Protein AF-A0A1F9FX35-F1 (afdb_monomer)

Sequence (210 aa):
MTGPRARAHDDAVPDTAALVAAAASRSATDADLDALAARCESAPAEVAAALAADRDRTSMLVYGRVVLASAAGPRLLGALVETGAGTVLDLLADPNGLGLLITCEAHMPAVGAALERAGRSDVLLPGVAHHARLAFQVMVGVRDRDVGLRGIDAHVAGLAAELRRLPPSLRPRVEQAVREVAGQVAREGRHAADVYDMHDKVLRALSEER

Radius of gyration: 21.77 Å; Cα contacts (8 Å, |Δi|>4): 255; chains: 1; bounding box: 68×36×78 Å

Nearest PDB structures (foldseek):
  8fiq-assembly1_A  TM=2.983E-01  e=8.889E-01  sy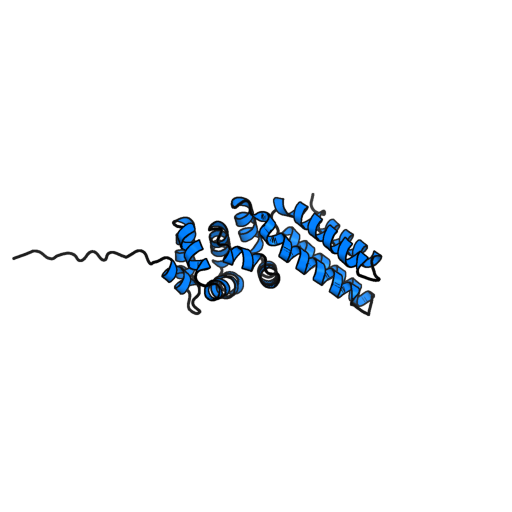nthetic construct
  5hf3-assembly1_A-2  TM=2.512E-01  e=6.196E-01  Homo sapiens
  6f09-assembly3_P  TM=2.281E-01  e=1.527E+00  Homo sapiens
  4ihl-assembly1_B  TM=2.269E-01  e=3.599E+00  Homo sapiens
  7a6r-assembly2_B  TM=2.090E-01  e=5.650E+00  Homo sapiens

Structure (mmCIF, N/CA/C/O backbone):
data_AF-A0A1F9FX35-F1
#
_entry.id   AF-A0A1F9FX35-F1
#
loop_
_atom_site.group_PDB
_atom_site.id
_atom_site.type_symbol
_atom_site.label_atom_id
_atom_site.label_alt_id
_atom_site.label_comp_id
_atom_site.label_asym_id
_atom_site.label_entity_id
_atom_site.label_seq_id
_atom_site.pdbx_PDB_ins_code
_atom_site.Cartn_x
_atom_site.Cartn_y
_atom_site.Cartn_z
_atom_site.occupancy
_atom_site.B_iso_or_equiv
_atom_site.auth_seq_id
_atom_site.auth_comp_id
_atom_site.auth_asym_id
_atom_site.auth_atom_id
_atom_site.pdbx_PDB_model_num
ATOM 1 N N . MET A 1 1 ? 46.004 -4.702 -45.062 1.00 40.31 1 MET A N 1
ATOM 2 C CA . MET A 1 1 ? 46.107 -4.198 -43.677 1.00 40.31 1 MET A CA 1
ATOM 3 C C . MET A 1 1 ? 44.751 -3.644 -43.287 1.00 40.31 1 MET A C 1
ATOM 5 O O . MET A 1 1 ? 44.371 -2.575 -43.737 1.00 40.31 1 MET A O 1
ATOM 9 N N . THR A 1 2 ? 43.967 -4.464 -42.599 1.00 43.62 2 THR A N 1
ATOM 10 C CA . THR A 1 2 ? 42.581 -4.206 -42.192 1.00 43.62 2 THR A CA 1
ATOM 11 C C . THR A 1 2 ? 42.542 -3.262 -40.992 1.00 43.62 2 THR A C 1
ATOM 13 O O . THR A 1 2 ? 43.293 -3.462 -40.041 1.00 43.62 2 THR A O 1
ATOM 16 N N . GLY A 1 3 ? 41.695 -2.232 -41.067 1.00 39.59 3 GLY A N 1
ATOM 17 C CA . GLY A 1 3 ? 41.586 -1.158 -40.077 1.00 39.59 3 GLY A CA 1
ATOM 18 C C . GLY A 1 3 ? 41.134 -1.605 -38.678 1.00 39.59 3 GLY A C 1
ATOM 19 O O . GLY A 1 3 ? 40.655 -2.730 -38.501 1.00 39.59 3 GLY A O 1
ATOM 20 N N . PRO A 1 4 ? 41.278 -0.727 -37.670 1.00 48.62 4 PRO A N 1
ATOM 21 C CA . PRO A 1 4 ? 40.918 -1.041 -36.299 1.00 48.62 4 PRO A CA 1
ATOM 22 C C . PRO A 1 4 ? 39.390 -1.073 -36.172 1.00 48.62 4 PRO A C 1
ATOM 24 O O . PRO A 1 4 ? 38.710 -0.062 -36.334 1.00 48.62 4 PRO A O 1
ATOM 27 N N . ARG A 1 5 ? 38.838 -2.257 -35.883 1.00 44.47 5 ARG A N 1
ATOM 28 C CA . ARG A 1 5 ? 37.452 -2.401 -35.428 1.00 44.47 5 ARG A CA 1
ATOM 29 C C . ARG A 1 5 ? 37.328 -1.715 -34.070 1.00 44.47 5 ARG A C 1
ATOM 31 O O . ARG A 1 5 ? 37.789 -2.255 -33.065 1.00 44.47 5 ARG A O 1
ATOM 38 N N . ALA A 1 6 ? 36.697 -0.546 -34.054 1.00 43.38 6 ALA A N 1
ATOM 39 C CA . ALA A 1 6 ? 36.107 0.010 -32.849 1.00 43.38 6 ALA A CA 1
ATOM 40 C C . ALA A 1 6 ? 35.157 -1.047 -32.265 1.00 43.38 6 ALA A C 1
ATOM 42 O O . ALA A 1 6 ? 34.179 -1.436 -32.904 1.00 43.38 6 ALA A O 1
ATOM 43 N N . ARG A 1 7 ? 35.488 -1.572 -31.083 1.00 41.78 7 ARG A N 1
ATOM 44 C CA . ARG A 1 7 ? 34.534 -2.332 -30.280 1.00 41.78 7 ARG A CA 1
ATOM 45 C C . ARG A 1 7 ? 33.555 -1.307 -29.722 1.00 41.78 7 ARG A C 1
ATOM 47 O O . ARG A 1 7 ? 33.908 -0.572 -28.807 1.00 41.78 7 ARG A O 1
ATOM 54 N N . ALA A 1 8 ? 32.368 -1.227 -30.314 1.00 41.44 8 ALA A N 1
ATOM 55 C CA . ALA A 1 8 ? 31.228 -0.657 -29.624 1.00 41.44 8 ALA A CA 1
ATOM 56 C C . ALA A 1 8 ? 31.013 -1.516 -28.371 1.00 41.44 8 ALA A C 1
ATOM 58 O O . ALA A 1 8 ? 30.787 -2.723 -28.479 1.00 41.44 8 ALA A O 1
ATOM 59 N N . HIS A 1 9 ? 31.196 -0.922 -27.193 1.00 37.69 9 HIS A N 1
ATOM 60 C CA . HIS A 1 9 ? 30.562 -1.435 -25.991 1.00 37.69 9 HIS A CA 1
ATOM 61 C C . HIS A 1 9 ? 29.063 -1.272 -26.244 1.00 37.69 9 HIS A C 1
ATOM 63 O O . HIS A 1 9 ? 28.536 -0.169 -26.142 1.00 37.69 9 HIS A O 1
ATOM 69 N N . ASP A 1 10 ? 28.406 -2.345 -26.685 1.00 39.06 10 ASP A N 1
ATOM 70 C CA . ASP A 1 10 ? 26.972 -2.484 -26.472 1.00 39.06 10 ASP A CA 1
ATOM 71 C C . ASP A 1 10 ? 26.802 -2.509 -24.953 1.00 39.06 10 ASP A C 1
ATOM 73 O O . ASP A 1 10 ? 27.062 -3.527 -24.304 1.00 39.06 10 ASP A O 1
ATOM 77 N N . ASP A 1 11 ? 26.451 -1.362 -24.376 1.00 43.31 11 ASP A N 1
ATOM 78 C CA . ASP A 1 11 ? 25.904 -1.289 -23.029 1.00 43.31 11 ASP A CA 1
ATOM 79 C C . ASP A 1 11 ? 24.570 -2.038 -23.070 1.00 43.31 11 ASP A C 1
ATOM 81 O O . ASP A 1 11 ? 23.511 -1.473 -23.350 1.00 43.31 11 ASP A O 1
ATOM 85 N N . ALA A 1 12 ? 24.639 -3.360 -22.901 1.00 57.75 12 ALA A N 1
ATOM 86 C CA . ALA A 1 12 ? 23.465 -4.207 -22.852 1.00 57.75 12 ALA A CA 1
ATOM 87 C C . ALA A 1 12 ? 22.576 -3.693 -21.720 1.00 57.75 12 ALA A C 1
ATOM 89 O O . ALA A 1 12 ? 22.984 -3.694 -20.556 1.00 57.75 12 ALA A O 1
ATOM 90 N N . VAL A 1 13 ? 21.374 -3.231 -22.075 1.00 59.16 13 VAL A N 1
ATOM 91 C CA . VAL A 1 13 ? 20.369 -2.808 -21.100 1.00 59.16 13 VAL A CA 1
ATOM 92 C C . VAL A 1 13 ? 20.193 -3.961 -20.107 1.00 59.16 13 VAL A C 1
ATOM 94 O O . VAL A 1 13 ? 19.878 -5.075 -20.541 1.00 59.16 13 VAL A O 1
ATOM 97 N N . PRO A 1 14 ? 20.454 -3.746 -18.806 1.00 69.81 14 PRO A N 1
ATOM 98 C CA . PRO A 1 14 ? 20.403 -4.820 -17.829 1.00 69.81 14 PRO A CA 1
ATOM 99 C C . PRO A 1 14 ? 19.007 -5.446 -17.794 1.00 69.81 14 PRO A C 1
ATOM 101 O O . PRO A 1 14 ? 17.992 -4.746 -17.824 1.00 69.81 14 PRO A O 1
ATOM 104 N N . ASP A 1 15 ? 18.971 -6.778 -17.731 1.00 88.69 15 ASP A N 1
ATOM 105 C CA . ASP A 1 15 ? 17.735 -7.552 -17.627 1.00 88.69 15 ASP A CA 1
ATOM 106 C C . ASP A 1 15 ? 16.915 -7.110 -16.401 1.00 88.69 15 ASP A C 1
ATOM 108 O O . ASP A 1 15 ? 17.453 -6.816 -15.329 1.00 88.69 15 ASP A O 1
ATOM 112 N N . THR A 1 16 ? 15.592 -7.088 -16.544 1.00 92.38 16 THR A N 1
ATOM 113 C CA . THR A 1 16 ? 14.645 -6.671 -15.507 1.00 92.38 16 THR A CA 1
ATOM 114 C C . THR A 1 16 ? 14.817 -7.478 -14.222 1.00 92.38 16 THR A C 1
ATOM 116 O O . THR A 1 16 ? 14.795 -6.910 -13.129 1.00 92.38 16 THR A O 1
ATOM 119 N N . ALA A 1 17 ? 15.048 -8.789 -14.329 1.00 91.25 17 ALA A N 1
ATOM 120 C CA . ALA A 1 17 ? 15.285 -9.635 -13.160 1.00 91.25 17 ALA A CA 1
ATOM 121 C C . ALA A 1 17 ? 16.576 -9.250 -12.416 1.00 91.25 17 ALA A C 1
ATOM 123 O O . ALA A 1 17 ? 16.609 -9.265 -11.182 1.00 91.25 17 ALA A O 1
ATOM 124 N N . ALA A 1 18 ? 17.621 -8.857 -13.151 1.00 92.44 18 ALA A N 1
ATOM 125 C CA . ALA A 1 18 ? 18.881 -8.402 -12.575 1.00 92.44 18 ALA A CA 1
ATOM 126 C C . ALA A 1 18 ? 18.723 -7.049 -11.866 1.00 92.44 18 ALA A C 1
ATOM 128 O O . ALA A 1 18 ? 19.247 -6.883 -10.766 1.00 92.44 18 ALA A O 1
ATOM 129 N N . LEU A 1 19 ? 17.942 -6.123 -12.434 1.00 93.50 19 LEU A N 1
ATOM 130 C CA . LEU A 1 19 ? 17.620 -4.842 -11.793 1.00 93.50 19 LEU A CA 1
ATOM 131 C C . LEU A 1 19 ? 16.846 -5.034 -10.483 1.00 93.50 19 LEU A C 1
ATOM 133 O O . LEU A 1 19 ? 17.204 -4.446 -9.465 1.00 93.50 19 LEU A O 1
ATOM 137 N N . VAL A 1 20 ? 15.835 -5.911 -10.474 1.00 93.69 20 VAL A N 1
ATOM 138 C CA . VAL A 1 20 ? 15.095 -6.253 -9.246 1.00 93.69 20 VAL A CA 1
ATOM 139 C C . VAL A 1 20 ? 16.026 -6.878 -8.201 1.00 93.69 20 VAL A C 1
ATOM 141 O O . VAL A 1 20 ? 15.957 -6.528 -7.023 1.00 93.69 20 VAL A O 1
ATOM 144 N N . ALA A 1 21 ? 16.925 -7.780 -8.608 1.00 92.38 21 ALA A N 1
ATOM 145 C CA . ALA A 1 21 ? 17.890 -8.403 -7.703 1.00 92.38 21 ALA A CA 1
ATOM 146 C C . ALA A 1 21 ? 18.906 -7.408 -7.124 1.00 92.38 21 ALA A C 1
ATOM 148 O O . ALA A 1 21 ? 19.187 -7.463 -5.925 1.00 92.38 21 ALA A O 1
ATOM 149 N N . ALA A 1 22 ? 19.418 -6.487 -7.943 1.00 91.94 22 ALA A N 1
ATOM 150 C CA . ALA A 1 22 ? 20.330 -5.436 -7.505 1.00 91.94 22 ALA A CA 1
ATOM 151 C C . ALA A 1 22 ? 19.650 -4.501 -6.495 1.00 91.94 22 ALA A C 1
ATOM 153 O O . ALA A 1 22 ? 20.169 -4.313 -5.396 1.00 91.94 22 ALA A O 1
ATOM 154 N N . ALA A 1 23 ? 18.444 -4.018 -6.808 1.00 90.69 23 ALA A N 1
ATOM 155 C CA . ALA A 1 23 ? 17.668 -3.140 -5.934 1.00 90.69 23 ALA A CA 1
ATOM 156 C C . ALA A 1 23 ? 17.274 -3.805 -4.602 1.00 90.69 23 ALA A C 1
ATOM 158 O O . ALA A 1 23 ? 17.211 -3.146 -3.564 1.00 90.69 23 ALA A O 1
ATOM 159 N N . ALA A 1 24 ? 17.024 -5.118 -4.605 1.00 90.62 24 ALA A N 1
ATOM 160 C CA . ALA A 1 24 ? 16.710 -5.872 -3.394 1.00 90.62 24 ALA A CA 1
ATOM 161 C C . ALA A 1 24 ? 17.955 -6.175 -2.532 1.00 90.62 24 ALA A C 1
ATOM 163 O O . ALA A 1 24 ? 17.825 -6.567 -1.371 1.00 90.62 24 ALA A O 1
ATOM 164 N N . SER A 1 25 ? 19.168 -6.018 -3.074 1.00 89.00 25 SER A N 1
ATOM 165 C CA . SER A 1 25 ? 20.414 -6.358 -2.384 1.00 89.00 25 SER A CA 1
ATOM 166 C C . SER A 1 25 ? 20.623 -5.546 -1.108 1.00 89.00 25 SER A C 1
ATOM 168 O O . SER A 1 25 ? 20.264 -4.371 -1.000 1.00 89.00 25 SER A O 1
ATOM 170 N N . ARG A 1 26 ? 21.335 -6.142 -0.140 1.00 83.19 26 ARG A N 1
ATOM 171 C CA . ARG A 1 26 ? 21.732 -5.417 1.071 1.00 83.19 26 ARG A CA 1
ATOM 172 C C . ARG A 1 26 ? 22.696 -4.254 0.817 1.00 83.19 26 ARG A C 1
ATOM 174 O O . ARG A 1 26 ? 22.796 -3.352 1.648 1.00 83.19 26 ARG A O 1
ATOM 181 N N . SER A 1 27 ? 23.390 -4.297 -0.313 1.00 86.19 27 SER A N 1
ATOM 182 C CA . SER A 1 27 ? 24.339 -3.288 -0.771 1.00 86.19 27 SER A CA 1
ATOM 183 C C . SER A 1 27 ? 23.775 -2.405 -1.887 1.00 86.19 27 SER A C 1
ATOM 185 O O . SER A 1 27 ? 24.563 -1.761 -2.571 1.00 86.19 27 SER A O 1
ATOM 187 N N . ALA A 1 28 ? 22.455 -2.423 -2.113 1.00 86.69 28 ALA A N 1
ATOM 188 C CA . ALA A 1 28 ? 21.827 -1.603 -3.143 1.00 86.69 28 ALA A CA 1
ATOM 189 C C . ALA A 1 28 ? 22.138 -0.120 -2.915 1.00 86.69 28 ALA A C 1
ATOM 191 O O . ALA A 1 28 ? 22.049 0.378 -1.787 1.00 86.69 28 ALA A O 1
ATOM 192 N N . THR A 1 29 ? 22.498 0.558 -3.994 1.00 87.00 29 THR A N 1
ATOM 193 C CA . THR A 1 29 ? 22.753 1.996 -4.046 1.00 87.00 29 THR A CA 1
ATOM 194 C C . THR A 1 29 ? 21.514 2.739 -4.544 1.00 87.00 29 THR A C 1
ATOM 196 O O . THR A 1 29 ? 20.624 2.135 -5.142 1.00 87.00 29 THR A O 1
ATOM 199 N N . ASP A 1 30 ? 21.458 4.061 -4.361 1.00 83.69 30 ASP A N 1
ATOM 200 C CA . ASP A 1 30 ? 20.364 4.865 -4.924 1.00 83.69 30 ASP A CA 1
ATOM 201 C C . ASP A 1 30 ? 20.309 4.765 -6.461 1.00 83.69 30 ASP A C 1
ATOM 203 O O . ASP A 1 30 ? 19.224 4.770 -7.033 1.00 83.69 30 ASP A O 1
ATOM 207 N N . ALA A 1 31 ? 21.449 4.553 -7.132 1.00 87.62 31 ALA A N 1
ATOM 208 C CA . ALA A 1 31 ? 21.489 4.318 -8.576 1.00 87.62 31 ALA A CA 1
ATOM 209 C C . ALA A 1 31 ? 20.785 3.009 -8.982 1.00 87.62 31 ALA A C 1
ATOM 211 O O . ALA A 1 31 ? 20.119 2.973 -10.016 1.00 87.62 31 ALA A O 1
ATOM 212 N N . ASP A 1 32 ? 20.877 1.954 -8.164 1.00 89.56 32 ASP A N 1
ATOM 213 C CA . ASP A 1 32 ? 20.160 0.695 -8.410 1.00 89.56 32 ASP A CA 1
ATOM 214 C C . ASP A 1 32 ? 18.642 0.890 -8.270 1.00 89.56 32 ASP A C 1
ATOM 216 O O . ASP A 1 32 ? 17.859 0.365 -9.065 1.00 89.56 32 ASP A O 1
ATOM 220 N N . LEU A 1 33 ? 18.222 1.684 -7.278 1.00 88.94 33 LEU A N 1
ATOM 221 C CA . LEU A 1 33 ? 16.814 2.025 -7.059 1.00 88.94 33 LEU A CA 1
ATOM 222 C C . LEU A 1 33 ? 16.267 2.907 -8.188 1.00 88.94 33 LEU A C 1
ATOM 224 O O . LEU A 1 33 ? 15.158 2.676 -8.672 1.00 88.94 33 LEU A O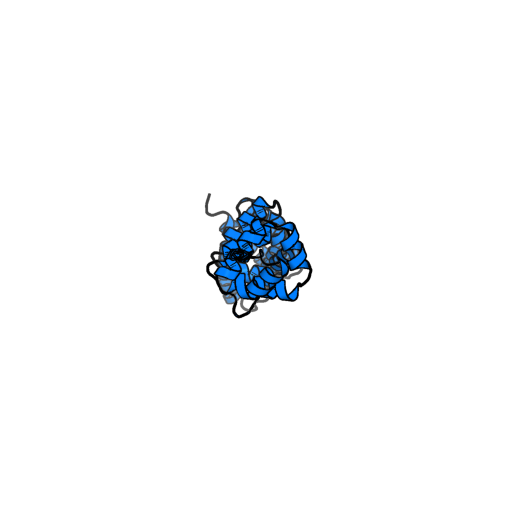 1
ATOM 228 N N . ASP A 1 34 ? 17.056 3.878 -8.644 1.00 88.31 34 ASP A N 1
ATOM 229 C CA . ASP A 1 34 ? 16.694 4.774 -9.738 1.00 88.31 34 ASP A CA 1
ATOM 230 C C . ASP A 1 34 ? 16.603 4.033 -11.077 1.00 88.31 34 ASP A C 1
ATOM 232 O O . ASP A 1 34 ? 15.666 4.271 -11.845 1.00 88.31 34 ASP A O 1
ATOM 236 N N . ALA A 1 35 ? 17.522 3.098 -11.339 1.00 91.12 35 ALA A N 1
ATOM 237 C CA . ALA A 1 35 ? 17.481 2.240 -12.519 1.00 91.12 35 ALA A CA 1
ATOM 238 C C . ALA A 1 35 ? 16.233 1.345 -12.521 1.00 91.12 35 ALA A C 1
ATOM 240 O O . ALA A 1 35 ? 15.564 1.213 -13.550 1.00 91.12 35 ALA A O 1
ATOM 241 N N . LEU A 1 36 ? 15.865 0.778 -11.366 1.00 93.44 36 LEU A N 1
ATOM 242 C CA . LEU A 1 36 ? 14.624 0.017 -11.244 1.00 93.44 36 LEU A CA 1
ATOM 243 C C . LEU A 1 36 ? 13.383 0.907 -11.422 1.00 93.44 36 LEU A C 1
ATOM 245 O O . LEU A 1 36 ? 12.440 0.4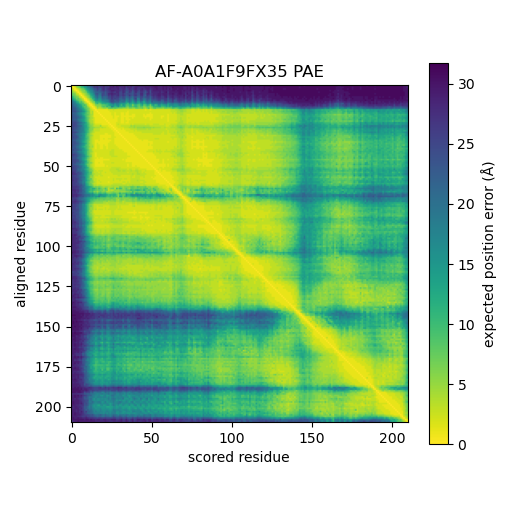89 -12.093 1.00 93.44 36 LEU A O 1
ATOM 249 N N . ALA A 1 37 ? 13.375 2.131 -10.888 1.00 91.44 37 ALA A N 1
ATOM 250 C CA . ALA A 1 37 ? 12.267 3.070 -11.080 1.00 91.44 37 ALA A CA 1
ATOM 251 C C . ALA A 1 37 ? 12.073 3.410 -12.569 1.00 91.44 37 ALA A C 1
ATOM 253 O O . ALA A 1 37 ? 10.964 3.293 -13.089 1.00 91.44 37 ALA A O 1
ATOM 254 N N . ALA A 1 38 ? 13.158 3.714 -13.289 1.00 92.06 38 ALA A N 1
ATOM 255 C CA . ALA A 1 38 ? 13.115 3.931 -14.736 1.00 92.06 38 ALA A CA 1
ATOM 256 C C . ALA A 1 38 ? 12.629 2.683 -15.501 1.00 92.06 38 ALA A C 1
ATOM 258 O O . ALA A 1 38 ? 11.940 2.780 -16.524 1.00 92.06 38 ALA A O 1
ATOM 259 N N . ARG A 1 39 ? 12.947 1.481 -15.001 1.00 94.94 39 ARG A N 1
ATOM 260 C CA . ARG A 1 39 ? 12.446 0.227 -15.574 1.00 94.94 39 ARG A CA 1
ATOM 261 C C . ARG A 1 39 ? 10.952 0.015 -15.330 1.00 94.94 39 ARG A C 1
ATOM 263 O O . ARG A 1 39 ? 10.278 -0.490 -16.224 1.00 94.94 39 ARG A O 1
ATOM 270 N N . CYS A 1 40 ? 10.426 0.435 -14.179 1.00 94.06 40 CYS A N 1
ATOM 271 C CA . CYS A 1 40 ? 8.985 0.412 -13.899 1.00 94.06 40 CYS A CA 1
ATOM 272 C C . CYS A 1 40 ? 8.208 1.267 -14.908 1.00 94.06 40 CYS A C 1
ATOM 274 O O . CYS A 1 40 ? 7.158 0.842 -15.378 1.00 94.06 40 CYS A O 1
ATOM 276 N N . GLU A 1 41 ? 8.746 2.432 -15.277 1.00 91.06 41 GLU A N 1
ATOM 277 C CA . GLU A 1 41 ? 8.127 3.333 -16.257 1.00 91.06 41 GLU A CA 1
ATOM 278 C C . GLU A 1 41 ? 8.210 2.782 -17.689 1.00 91.06 41 GLU A C 1
ATOM 280 O O . GLU A 1 41 ? 7.234 2.817 -18.437 1.00 91.06 41 GLU A O 1
ATOM 285 N N . SER A 1 42 ? 9.373 2.254 -18.081 1.00 94.25 42 SER A N 1
ATOM 286 C CA . SER A 1 42 ? 9.623 1.814 -19.462 1.00 94.25 42 SER A CA 1
ATOM 287 C C . SER A 1 42 ? 9.096 0.413 -19.789 1.00 94.25 42 SER A C 1
ATOM 289 O O . SER A 1 42 ? 8.772 0.147 -20.946 1.00 94.25 42 SER A O 1
ATOM 291 N N . ALA A 1 43 ? 9.012 -0.492 -18.808 1.00 94.00 43 ALA A N 1
ATOM 292 C CA . ALA A 1 43 ? 8.545 -1.868 -18.999 1.00 94.00 43 ALA A CA 1
ATOM 293 C C . ALA A 1 43 ? 7.802 -2.425 -17.765 1.00 94.00 43 ALA A C 1
ATOM 295 O O . ALA A 1 43 ? 8.241 -3.408 -17.155 1.00 94.00 43 ALA A O 1
ATOM 296 N N . PRO A 1 44 ? 6.639 -1.852 -17.406 1.00 94.00 44 PRO A N 1
ATOM 297 C CA . PRO A 1 44 ? 5.906 -2.213 -16.190 1.00 94.00 44 PRO A CA 1
ATOM 298 C C . PRO A 1 44 ? 5.506 -3.694 -16.133 1.00 94.00 44 PRO A C 1
ATOM 300 O O . PRO A 1 44 ? 5.593 -4.313 -15.076 1.00 94.00 44 PRO A O 1
ATOM 303 N N . ALA A 1 45 ? 5.114 -4.291 -17.263 1.00 94.25 45 ALA A N 1
ATOM 304 C CA . ALA A 1 45 ? 4.695 -5.694 -17.316 1.00 94.25 45 ALA A CA 1
ATOM 305 C C . ALA A 1 45 ? 5.849 -6.672 -17.034 1.00 94.25 45 ALA A C 1
ATOM 307 O O . ALA A 1 45 ? 5.656 -7.687 -16.365 1.00 94.25 45 ALA A O 1
ATOM 308 N N . GLU A 1 46 ? 7.057 -6.358 -17.507 1.00 95.00 46 GLU A N 1
ATOM 309 C CA . GLU A 1 46 ? 8.242 -7.178 -17.248 1.00 95.00 46 GLU A CA 1
ATOM 310 C C . GLU A 1 46 ? 8.675 -7.071 -15.788 1.00 95.00 46 GLU A C 1
ATOM 312 O O . GLU A 1 46 ? 9.020 -8.078 -15.170 1.00 95.00 46 GLU A O 1
ATOM 317 N N . VAL A 1 47 ? 8.612 -5.864 -15.216 1.00 95.75 47 VAL A N 1
ATOM 318 C CA . VAL A 1 47 ? 8.885 -5.657 -13.790 1.00 95.75 47 VAL A CA 1
ATOM 319 C C . VAL A 1 47 ? 7.872 -6.425 -12.950 1.00 95.75 47 VAL A C 1
ATOM 321 O O . VAL A 1 47 ? 8.267 -7.160 -12.049 1.00 95.75 47 VAL A O 1
ATOM 324 N N . ALA A 1 48 ? 6.581 -6.341 -13.279 1.00 94.19 48 ALA A N 1
ATOM 325 C CA . ALA A 1 48 ? 5.545 -7.086 -12.575 1.00 94.19 48 ALA A CA 1
ATOM 326 C C . ALA A 1 48 ? 5.781 -8.605 -12.622 1.00 94.19 48 ALA A C 1
ATOM 328 O O . ALA A 1 48 ? 5.643 -9.273 -11.596 1.00 94.19 48 ALA A O 1
ATOM 329 N N . ALA A 1 49 ? 6.194 -9.145 -13.772 1.00 93.69 49 ALA A N 1
ATOM 330 C CA . ALA A 1 49 ? 6.545 -10.558 -13.905 1.00 93.69 49 ALA A CA 1
ATOM 331 C C . ALA A 1 49 ? 7.781 -10.935 -13.068 1.00 93.69 49 ALA A C 1
ATOM 333 O O . ALA A 1 49 ? 7.770 -11.961 -12.387 1.00 93.69 49 ALA A O 1
ATOM 334 N N . ALA A 1 50 ? 8.824 -10.099 -13.070 1.00 94.31 50 ALA A N 1
ATOM 335 C CA . ALA A 1 50 ? 10.040 -10.329 -12.291 1.00 94.31 50 ALA A CA 1
ATOM 336 C C . ALA A 1 50 ? 9.784 -10.294 -10.774 1.00 94.31 50 ALA A C 1
ATOM 338 O O . ALA A 1 50 ? 10.330 -11.117 -10.040 1.00 94.31 50 ALA A O 1
ATOM 339 N N . LEU A 1 51 ? 8.929 -9.381 -10.304 1.00 94.50 51 LEU A N 1
ATOM 340 C CA . LEU A 1 51 ? 8.517 -9.303 -8.898 1.00 94.50 51 LEU A CA 1
ATOM 341 C C . LEU A 1 51 ? 7.667 -10.518 -8.494 1.00 94.50 51 LEU A C 1
ATOM 343 O O . LEU A 1 51 ? 7.872 -11.101 -7.431 1.00 94.50 51 LEU A O 1
ATOM 347 N N . ALA A 1 52 ? 6.747 -10.947 -9.363 1.00 92.56 52 ALA A N 1
ATOM 348 C CA . ALA A 1 52 ? 5.905 -12.116 -9.113 1.00 92.56 52 ALA A CA 1
ATOM 349 C C . ALA A 1 52 ? 6.699 -13.433 -9.063 1.00 92.56 52 ALA A C 1
ATOM 351 O O . ALA A 1 52 ? 6.289 -14.370 -8.378 1.00 92.56 52 ALA A O 1
ATOM 352 N N . ALA A 1 53 ? 7.831 -13.507 -9.768 1.00 92.69 53 ALA A N 1
ATOM 353 C CA . ALA A 1 53 ? 8.677 -14.696 -9.802 1.00 92.69 53 ALA A CA 1
ATOM 354 C C . ALA A 1 53 ? 9.385 -14.985 -8.464 1.00 92.69 53 ALA A C 1
ATOM 356 O O . ALA A 1 53 ? 9.741 -16.134 -8.208 1.00 92.69 53 ALA A O 1
ATOM 357 N N . ASP A 1 54 ? 9.591 -13.972 -7.613 1.00 90.88 54 ASP A N 1
ATOM 358 C CA . ASP A 1 54 ? 10.288 -14.118 -6.332 1.00 90.88 54 ASP A CA 1
ATOM 359 C C . ASP A 1 54 ? 9.677 -13.201 -5.257 1.00 90.88 54 ASP A C 1
ATOM 361 O O . ASP A 1 54 ? 10.014 -12.018 -5.114 1.00 90.88 54 ASP A O 1
ATOM 365 N N . ARG A 1 55 ? 8.745 -13.769 -4.481 1.00 89.44 55 ARG A N 1
ATOM 366 C CA . ARG A 1 55 ? 8.030 -13.053 -3.417 1.00 89.44 55 ARG A CA 1
ATOM 367 C C . ARG A 1 55 ? 8.951 -12.611 -2.284 1.00 89.44 55 ARG A C 1
ATOM 369 O O . ARG A 1 55 ? 8.784 -11.500 -1.780 1.00 89.44 55 ARG A O 1
ATOM 376 N N . ASP A 1 56 ? 9.909 -13.443 -1.892 1.00 88.62 56 ASP A N 1
ATOM 377 C CA . ASP A 1 56 ? 10.809 -13.146 -0.774 1.00 88.62 56 ASP A CA 1
ATOM 378 C C . ASP A 1 56 ? 11.736 -11.983 -1.126 1.00 88.62 56 ASP A C 1
ATOM 380 O O . ASP A 1 56 ? 11.902 -11.043 -0.342 1.00 88.62 56 ASP A O 1
ATOM 384 N N . 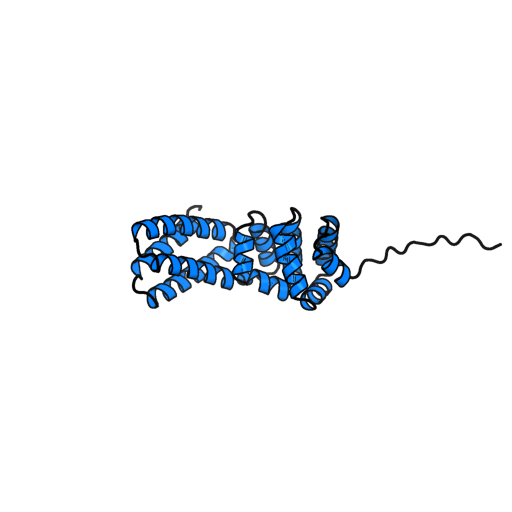ARG A 1 57 ? 12.269 -11.981 -2.352 1.00 91.06 57 ARG A N 1
ATOM 385 C CA . ARG A 1 57 ? 13.050 -10.859 -2.876 1.00 91.06 57 ARG A CA 1
ATOM 386 C C . ARG A 1 57 ? 12.218 -9.585 -2.977 1.00 91.06 57 ARG A C 1
ATOM 388 O O . ARG A 1 57 ? 12.699 -8.523 -2.587 1.00 91.06 57 ARG A O 1
ATOM 395 N N . THR A 1 58 ? 10.978 -9.684 -3.452 1.00 90.81 58 THR A N 1
ATOM 396 C CA . THR A 1 58 ? 10.060 -8.539 -3.529 1.00 90.81 58 THR A CA 1
ATOM 397 C C . THR A 1 58 ? 9.762 -7.961 -2.145 1.00 90.81 58 THR A C 1
ATOM 399 O O . THR A 1 58 ? 9.814 -6.748 -1.964 1.00 90.81 58 THR A O 1
ATOM 402 N N . SER A 1 59 ? 9.535 -8.810 -1.140 1.00 87.12 59 SER A N 1
ATOM 403 C CA . SER A 1 59 ? 9.357 -8.387 0.254 1.00 87.12 59 SER A CA 1
ATOM 404 C C . SER A 1 59 ? 10.597 -7.666 0.800 1.00 87.12 59 SER A C 1
ATOM 406 O O . SER A 1 59 ? 10.489 -6.585 1.383 1.00 87.12 59 SER A O 1
ATOM 408 N N . MET A 1 60 ? 11.795 -8.205 0.544 1.00 86.69 60 MET A N 1
ATOM 409 C CA . MET A 1 60 ? 13.059 -7.578 0.944 1.00 86.69 60 MET A CA 1
ATOM 410 C C . MET A 1 60 ? 13.279 -6.215 0.269 1.00 86.69 60 MET A C 1
ATOM 412 O O . MET A 1 60 ? 13.747 -5.284 0.926 1.00 86.69 60 MET A O 1
ATOM 416 N N . LEU A 1 61 ? 12.919 -6.080 -1.010 1.00 87.38 61 LEU A N 1
ATOM 417 C CA . LEU A 1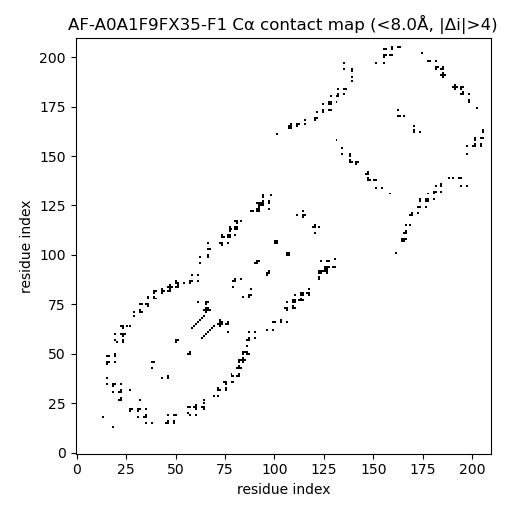 61 ? 12.939 -4.804 -1.723 1.00 87.38 61 LEU A CA 1
ATOM 418 C C . LEU A 1 61 ? 11.967 -3.803 -1.082 1.00 87.38 61 LEU A C 1
ATOM 420 O O . LEU A 1 61 ? 12.383 -2.722 -0.668 1.00 87.38 61 LEU A O 1
ATOM 424 N N . VAL A 1 62 ? 10.686 -4.164 -0.971 1.00 85.31 62 VAL A N 1
ATOM 425 C CA . VAL A 1 62 ? 9.631 -3.250 -0.509 1.00 85.31 62 VAL A CA 1
ATOM 426 C C . VAL A 1 62 ? 9.871 -2.828 0.942 1.00 85.31 62 VAL A C 1
ATOM 428 O O . VAL A 1 62 ? 10.010 -1.638 1.216 1.00 85.31 62 VAL A O 1
ATOM 431 N N . TYR A 1 63 ? 9.997 -3.768 1.878 1.00 79.44 63 TYR A N 1
ATOM 432 C CA . TYR A 1 63 ? 10.161 -3.416 3.292 1.00 79.44 63 TYR A CA 1
ATOM 433 C C . TYR A 1 63 ? 11.591 -3.028 3.642 1.00 79.44 63 TYR A C 1
ATOM 435 O O . TYR A 1 63 ? 11.820 -2.019 4.305 1.00 79.44 63 TYR A O 1
ATOM 443 N N . GLY A 1 64 ? 12.568 -3.816 3.198 1.00 74.62 64 GLY A N 1
ATOM 444 C CA . GLY A 1 64 ? 13.953 -3.659 3.633 1.00 74.62 64 GLY A CA 1
ATOM 445 C C . GLY A 1 64 ? 14.677 -2.472 3.004 1.00 74.62 64 GLY A C 1
ATOM 446 O O . GLY A 1 64 ? 15.595 -1.936 3.622 1.00 74.62 64 GLY A O 1
ATOM 447 N N . ARG A 1 65 ? 14.302 -2.071 1.783 1.00 74.62 65 ARG A N 1
ATOM 448 C CA . ARG A 1 65 ? 15.031 -1.048 1.014 1.00 74.62 65 ARG A CA 1
ATOM 449 C C . ARG A 1 65 ? 14.197 0.196 0.780 1.00 74.62 65 ARG A C 1
ATOM 451 O O . ARG A 1 65 ? 14.625 1.299 1.106 1.00 74.62 65 ARG A O 1
ATOM 458 N N . VAL A 1 66 ? 13.000 0.002 0.245 1.00 73.12 66 VAL A N 1
ATOM 459 C CA . VAL A 1 66 ? 12.138 1.090 -0.207 1.00 73.12 66 VAL A CA 1
ATOM 460 C C . VAL A 1 66 ? 11.485 1.811 0.969 1.00 73.12 66 VAL A C 1
ATOM 462 O O . VAL A 1 66 ? 11.502 3.038 1.005 1.00 73.12 66 VAL A O 1
ATOM 465 N N . VAL A 1 67 ? 10.956 1.085 1.957 1.00 69.88 67 VAL A N 1
ATOM 466 C CA . VAL A 1 67 ? 10.307 1.711 3.121 1.00 69.88 67 VAL A CA 1
ATOM 467 C C . VAL A 1 67 ? 11.320 2.192 4.164 1.00 69.88 67 VAL A C 1
ATOM 469 O O . VAL A 1 67 ? 11.218 3.320 4.635 1.00 69.88 67 VAL A O 1
ATOM 472 N N . LEU A 1 68 ? 12.329 1.382 4.496 1.00 66.19 68 LEU A N 1
ATOM 473 C CA . LEU A 1 68 ? 13.178 1.639 5.667 1.00 66.19 68 LEU A CA 1
ATOM 474 C C . LEU A 1 68 ? 14.491 2.394 5.402 1.00 66.19 68 LEU A C 1
ATOM 476 O O . LEU A 1 68 ? 15.086 2.872 6.366 1.00 66.19 68 LEU A O 1
ATOM 480 N N . ALA A 1 69 ? 14.989 2.471 4.159 1.00 60.16 69 ALA A N 1
ATOM 481 C CA . ALA A 1 69 ? 16.420 2.738 3.950 1.00 60.16 69 ALA A CA 1
ATOM 482 C C . ALA A 1 69 ? 16.805 3.826 2.932 1.00 60.16 69 ALA A C 1
ATOM 484 O O . ALA A 1 69 ? 17.983 4.177 2.898 1.00 60.16 69 ALA A O 1
ATOM 485 N N . SER A 1 70 ? 15.895 4.371 2.115 1.00 65.25 70 SER A N 1
ATOM 486 C CA . SER A 1 70 ? 16.286 5.342 1.074 1.00 65.25 70 SER A CA 1
ATOM 487 C C . SER A 1 70 ? 15.329 6.524 0.936 1.00 65.25 70 SER A C 1
ATOM 489 O O . SER A 1 70 ? 14.107 6.376 0.968 1.00 65.25 70 SER A O 1
ATOM 491 N N . ALA A 1 71 ? 15.907 7.704 0.690 1.00 68.38 71 ALA A N 1
ATOM 492 C CA . ALA A 1 71 ? 15.184 8.911 0.297 1.00 68.38 71 ALA A CA 1
ATOM 493 C C . ALA A 1 71 ? 14.499 8.768 -1.079 1.00 68.38 71 ALA A C 1
ATOM 495 O O . ALA A 1 71 ? 13.486 9.419 -1.326 1.00 68.38 71 ALA A O 1
ATOM 496 N N . ALA A 1 72 ? 14.998 7.882 -1.952 1.00 72.69 72 ALA A N 1
ATOM 497 C CA . ALA A 1 72 ? 14.357 7.525 -3.221 1.00 72.69 72 ALA A CA 1
ATOM 498 C C . ALA A 1 72 ? 13.171 6.553 -3.043 1.00 72.69 72 ALA A C 1
ATOM 500 O O . ALA A 1 72 ? 12.406 6.315 -3.982 1.00 72.69 72 ALA A O 1
ATOM 501 N N . GLY A 1 73 ? 12.989 6.019 -1.830 1.00 78.12 73 GLY A N 1
ATOM 502 C CA . GLY A 1 73 ? 11.970 5.040 -1.465 1.00 78.12 73 GLY A CA 1
ATOM 503 C C . GLY A 1 73 ? 10.545 5.408 -1.893 1.00 78.12 73 GLY A C 1
ATOM 504 O O . GLY A 1 73 ? 9.926 4.627 -2.612 1.00 78.12 73 GLY A O 1
ATOM 505 N N . PRO A 1 74 ? 10.010 6.594 -1.550 1.00 79.44 74 PRO A N 1
ATOM 506 C CA . PRO A 1 74 ? 8.648 6.971 -1.934 1.00 79.44 74 PRO A CA 1
ATOM 507 C C . PRO A 1 74 ? 8.408 6.945 -3.450 1.00 79.44 74 PRO A C 1
ATOM 509 O O . PRO A 1 74 ? 7.371 6.462 -3.907 1.00 79.44 74 PRO A O 1
ATOM 512 N N . ARG A 1 75 ? 9.383 7.418 -4.238 1.00 83.00 75 ARG A N 1
ATOM 513 C CA . ARG A 1 75 ? 9.299 7.453 -5.706 1.00 83.00 75 ARG A CA 1
ATOM 514 C C . ARG A 1 75 ? 9.276 6.045 -6.289 1.00 83.00 75 ARG A C 1
ATOM 516 O O . ARG A 1 75 ? 8.390 5.728 -7.080 1.00 83.00 75 ARG A O 1
ATOM 523 N N . LEU A 1 76 ? 10.221 5.201 -5.874 1.00 88.44 76 LEU A N 1
ATOM 524 C CA . LEU A 1 76 ? 10.287 3.817 -6.336 1.00 88.44 76 LEU A CA 1
ATOM 525 C C . LEU A 1 76 ? 9.046 3.029 -5.901 1.00 88.44 76 LEU A C 1
ATOM 527 O O . LEU A 1 76 ? 8.515 2.254 -6.688 1.00 88.44 76 LEU A O 1
ATOM 531 N N . LEU A 1 77 ? 8.529 3.257 -4.692 1.00 87.12 77 LEU A N 1
ATOM 532 C CA . LEU A 1 77 ? 7.317 2.587 -4.231 1.00 87.12 77 LEU A CA 1
ATOM 533 C C . LEU A 1 77 ? 6.096 2.940 -5.086 1.00 87.12 77 LEU A C 1
ATOM 535 O O . LEU A 1 77 ? 5.335 2.048 -5.454 1.00 87.12 77 LEU A O 1
ATOM 539 N N . GLY A 1 78 ? 5.932 4.219 -5.435 1.00 87.38 78 GLY A N 1
ATOM 540 C CA . GLY A 1 78 ? 4.885 4.655 -6.358 1.00 87.38 78 GLY A CA 1
ATOM 541 C C . GLY A 1 78 ? 5.014 3.985 -7.728 1.00 87.38 78 GLY A C 1
ATOM 542 O O . GLY A 1 78 ? 4.052 3.398 -8.219 1.00 87.38 78 GLY A O 1
ATOM 543 N N . ALA A 1 79 ? 6.225 3.970 -8.291 1.00 90.31 79 ALA A N 1
ATOM 544 C CA . ALA A 1 79 ? 6.492 3.325 -9.574 1.00 90.31 79 ALA A CA 1
ATOM 545 C C . ALA A 1 79 ? 6.202 1.810 -9.540 1.00 90.31 79 ALA A C 1
ATOM 547 O O . ALA A 1 79 ? 5.596 1.273 -10.465 1.00 90.31 79 ALA A O 1
ATOM 548 N N . LEU A 1 80 ? 6.561 1.123 -8.449 1.00 92.19 80 LEU A N 1
ATOM 549 C CA . LEU A 1 80 ? 6.256 -0.296 -8.244 1.00 92.19 80 LEU A CA 1
ATOM 550 C C . LEU A 1 80 ? 4.745 -0.555 -8.175 1.00 92.19 80 LEU A C 1
ATOM 552 O O . LEU A 1 80 ? 4.271 -1.525 -8.764 1.00 92.19 80 LEU A O 1
ATOM 556 N N . VAL A 1 81 ? 3.977 0.309 -7.505 1.00 90.69 81 VAL A N 1
ATOM 557 C CA . VAL A 1 81 ? 2.505 0.222 -7.466 1.00 90.69 81 VAL A CA 1
ATOM 558 C C . VAL A 1 81 ? 1.905 0.337 -8.867 1.00 90.69 81 VAL A C 1
ATOM 560 O O . VAL A 1 81 ? 1.008 -0.430 -9.219 1.00 90.69 81 VAL A O 1
ATOM 563 N N . GLU A 1 82 ? 2.420 1.252 -9.685 1.00 90.69 82 GLU A N 1
ATOM 564 C CA . GLU A 1 82 ? 1.931 1.492 -11.048 1.00 90.69 82 GLU A CA 1
ATOM 565 C C . GLU A 1 82 ? 2.165 0.322 -12.000 1.00 90.69 82 GLU A C 1
ATOM 567 O O . GLU A 1 82 ? 1.393 0.141 -12.940 1.00 90.69 82 GLU A O 1
ATOM 572 N N . THR A 1 83 ? 3.158 -0.532 -11.728 1.00 92.56 83 THR A N 1
ATOM 573 C CA . THR A 1 83 ? 3.324 -1.783 -12.486 1.00 92.56 83 THR A CA 1
ATOM 574 C C . THR A 1 83 ? 2.122 -2.724 -12.340 1.00 92.56 83 THR A C 1
ATOM 576 O O . THR A 1 83 ? 1.931 -3.622 -13.159 1.00 92.56 83 THR A O 1
ATOM 579 N N . GLY A 1 84 ? 1.309 -2.547 -11.291 1.00 88.19 84 GLY A N 1
ATOM 580 C CA . GLY A 1 84 ? 0.173 -3.408 -10.979 1.00 88.19 84 GLY A CA 1
ATOM 581 C C . GLY A 1 84 ? 0.571 -4.794 -10.468 1.00 88.19 84 GLY A C 1
ATOM 582 O O . GLY A 1 84 ? -0.287 -5.680 -10.417 1.00 88.19 84 GLY A O 1
ATOM 583 N N . ALA A 1 85 ? 1.842 -4.990 -10.095 1.00 90.75 85 ALA A N 1
ATOM 584 C CA . ALA A 1 85 ? 2.361 -6.248 -9.577 1.00 90.75 85 ALA A CA 1
ATOM 585 C C . ALA A 1 85 ? 1.580 -6.699 -8.333 1.00 90.75 85 ALA A C 1
ATOM 587 O O . ALA A 1 85 ? 1.647 -6.063 -7.280 1.00 90.75 85 ALA A O 1
ATOM 588 N N . GLY A 1 86 ? 0.872 -7.829 -8.443 1.00 88.44 86 GLY A N 1
ATOM 589 C CA . GLY A 1 86 ? 0.040 -8.364 -7.359 1.00 88.44 86 GLY A CA 1
ATOM 590 C C . GLY A 1 86 ? 0.822 -8.551 -6.060 1.00 88.44 86 GLY A C 1
ATOM 591 O O . GLY A 1 86 ? 0.369 -8.120 -5.012 1.00 88.44 86 GLY A O 1
ATOM 592 N N . THR A 1 87 ? 2.055 -9.055 -6.141 1.00 89.19 87 THR A N 1
ATOM 593 C CA . THR A 1 87 ? 2.929 -9.241 -4.974 1.00 89.19 87 THR A CA 1
ATOM 594 C C . THR A 1 87 ? 3.231 -7.938 -4.234 1.00 89.19 87 THR A C 1
ATOM 596 O O . THR A 1 87 ? 3.297 -7.947 -3.011 1.00 89.19 87 THR A O 1
ATOM 599 N N . VAL A 1 88 ? 3.392 -6.814 -4.941 1.00 89.31 88 VAL A N 1
ATOM 600 C CA . VAL A 1 88 ? 3.595 -5.503 -4.303 1.00 89.31 88 VAL A CA 1
ATOM 601 C C . VAL A 1 88 ? 2.309 -5.061 -3.617 1.00 89.31 88 VAL A C 1
ATOM 603 O O . VAL A 1 88 ? 2.344 -4.673 -2.455 1.00 89.31 88 VAL A O 1
ATOM 606 N N . LEU A 1 89 ? 1.168 -5.167 -4.299 1.00 87.94 89 LEU A N 1
ATOM 607 C CA . LEU A 1 89 ? -0.128 -4.771 -3.742 1.00 87.94 89 LEU A CA 1
ATOM 608 C C . LEU A 1 89 ? -0.518 -5.616 -2.522 1.00 87.94 89 LEU A C 1
ATOM 610 O O . LEU A 1 89 ? -0.990 -5.060 -1.537 1.00 87.94 89 LEU A O 1
ATOM 614 N N . ASP A 1 90 ? -0.249 -6.921 -2.550 1.00 87.56 90 ASP A N 1
ATOM 615 C CA . ASP A 1 90 ? -0.478 -7.833 -1.427 1.00 87.56 90 ASP A CA 1
ATOM 616 C C . ASP A 1 90 ? 0.365 -7.449 -0.205 1.00 87.56 90 ASP A C 1
ATOM 618 O O . ASP A 1 90 ? -0.111 -7.530 0.924 1.00 87.56 90 ASP A O 1
ATOM 622 N N . LEU A 1 91 ? 1.615 -7.018 -0.416 1.00 85.38 91 LEU A N 1
ATOM 623 C CA . LEU A 1 91 ? 2.472 -6.527 0.666 1.00 85.38 91 LEU A CA 1
ATOM 624 C C . LEU A 1 91 ? 1.936 -5.207 1.239 1.00 85.38 91 LEU A C 1
ATOM 626 O O . LEU A 1 91 ? 1.928 -5.026 2.448 1.00 85.38 91 LEU A O 1
ATOM 630 N N . LEU A 1 92 ? 1.428 -4.298 0.406 1.00 80.50 92 LEU A N 1
ATOM 631 C CA . LEU A 1 92 ? 0.823 -3.050 0.896 1.00 80.50 92 LEU A CA 1
ATOM 632 C C . LEU A 1 92 ? -0.507 -3.285 1.629 1.00 80.50 92 LEU A C 1
ATOM 634 O O . LEU A 1 92 ? -0.833 -2.544 2.555 1.00 80.50 92 LEU A O 1
ATOM 638 N N . ALA A 1 93 ? -1.270 -4.299 1.216 1.00 79.19 93 ALA A N 1
ATOM 639 C CA . ALA A 1 93 ? -2.515 -4.704 1.861 1.00 79.19 93 ALA A CA 1
ATOM 640 C C . ALA A 1 93 ? -2.283 -5.487 3.167 1.00 79.19 93 ALA A C 1
ATOM 642 O O . ALA A 1 93 ? -3.188 -5.549 4.006 1.00 79.19 93 ALA A O 1
ATOM 643 N N . ASP A 1 94 ? -1.095 -6.077 3.351 1.00 81.94 94 ASP A N 1
ATOM 644 C CA . ASP A 1 94 ? -0.717 -6.759 4.587 1.00 81.94 94 ASP A CA 1
ATOM 645 C C . ASP A 1 94 ? -0.710 -5.769 5.764 1.00 81.94 94 ASP A C 1
ATOM 647 O O . ASP A 1 94 ? -0.130 -4.684 5.657 1.00 81.94 94 ASP A O 1
ATOM 651 N N . PRO A 1 95 ? -1.299 -6.121 6.920 1.00 69.38 95 PRO A N 1
ATOM 652 C CA . PRO A 1 95 ? -1.334 -5.223 8.066 1.00 69.38 95 PRO A CA 1
ATOM 653 C C . PRO A 1 95 ? 0.044 -4.753 8.544 1.00 69.38 95 PRO A C 1
ATOM 655 O O . PRO A 1 95 ? 0.182 -3.599 8.950 1.00 69.38 95 PRO A O 1
ATOM 658 N N . ASN A 1 96 ? 1.076 -5.599 8.476 1.00 70.75 96 ASN A N 1
ATOM 659 C CA . ASN A 1 96 ? 2.425 -5.188 8.870 1.00 70.75 96 ASN A CA 1
ATOM 660 C C . ASN A 1 96 ? 3.020 -4.236 7.834 1.00 70.75 96 ASN A C 1
ATOM 662 O O . ASN A 1 96 ? 3.675 -3.261 8.199 1.00 70.75 96 ASN A O 1
ATOM 666 N N . GLY A 1 97 ? 2.748 -4.488 6.552 1.00 69.44 97 GLY A N 1
ATOM 667 C CA . GLY A 1 97 ? 3.161 -3.607 5.471 1.00 69.44 97 GLY A CA 1
ATOM 668 C C . GLY A 1 97 ? 2.544 -2.224 5.571 1.00 69.44 97 GLY A C 1
ATOM 669 O O . GLY A 1 97 ? 3.273 -1.233 5.558 1.00 69.44 97 GLY A O 1
ATOM 670 N N . LEU A 1 98 ? 1.229 -2.147 5.778 1.00 70.12 98 LEU A N 1
ATOM 671 C CA . LEU A 1 98 ? 0.551 -0.875 6.001 1.00 70.12 98 LEU A CA 1
ATOM 672 C C . LEU A 1 98 ? 1.081 -0.157 7.250 1.00 70.12 98 LEU A C 1
ATOM 674 O O . LEU A 1 98 ? 1.300 1.051 7.200 1.00 70.12 98 LEU A O 1
ATOM 678 N N . GLY A 1 99 ? 1.341 -0.892 8.337 1.00 65.56 99 GLY A N 1
ATOM 679 C CA . GLY A 1 99 ? 1.922 -0.327 9.558 1.00 65.56 99 GLY A CA 1
ATOM 680 C C . GLY A 1 99 ? 3.278 0.342 9.309 1.00 65.56 99 GLY A C 1
ATOM 681 O O . GLY A 1 99 ? 3.520 1.445 9.791 1.00 65.56 99 GLY A O 1
ATOM 682 N N . LEU A 1 100 ? 4.137 -0.269 8.488 1.00 67.00 100 LEU A N 1
ATOM 683 C CA . LEU A 1 100 ? 5.423 0.321 8.109 1.00 67.00 100 LEU A CA 1
ATOM 684 C C . LEU A 1 100 ? 5.255 1.582 7.244 1.00 67.00 100 LEU A C 1
ATOM 686 O O . LEU A 1 100 ? 5.926 2.583 7.493 1.00 67.00 100 LEU A O 1
ATOM 690 N N . LEU A 1 101 ? 4.334 1.581 6.275 1.00 68.12 101 LEU A N 1
ATOM 691 C CA . LEU A 1 101 ? 4.065 2.760 5.435 1.00 68.12 101 LEU A CA 1
ATOM 692 C C . LEU A 1 101 ? 3.567 3.947 6.256 1.00 68.12 101 LEU A C 1
ATOM 694 O O . LEU A 1 101 ? 3.997 5.077 6.049 1.00 68.12 101 LEU A O 1
ATOM 698 N N . ILE A 1 102 ? 2.682 3.665 7.206 1.00 64.81 102 ILE A N 1
ATOM 699 C CA . ILE A 1 102 ? 2.126 4.621 8.156 1.00 64.81 102 ILE A CA 1
ATOM 700 C C . ILE A 1 102 ? 3.227 5.310 8.974 1.00 64.81 102 ILE A C 1
ATOM 702 O O . ILE A 1 102 ? 3.185 6.529 9.166 1.00 64.81 102 ILE A O 1
ATOM 706 N N . THR A 1 103 ? 4.237 4.552 9.411 1.00 63.22 103 THR A N 1
ATOM 707 C CA . THR A 1 103 ? 5.351 5.097 10.201 1.00 63.22 103 THR A CA 1
ATOM 708 C C . THR A 1 103 ? 6.317 5.966 9.391 1.00 63.22 103 THR A C 1
ATOM 710 O O . THR A 1 103 ? 7.058 6.756 9.978 1.00 63.22 103 THR A O 1
ATOM 713 N N . CYS A 1 104 ? 6.297 5.878 8.058 1.00 63.69 104 CYS A N 1
ATOM 714 C CA . CYS A 1 104 ? 7.200 6.612 7.175 1.00 63.69 104 CYS A CA 1
ATOM 715 C C . CYS A 1 104 ? 6.471 7.768 6.467 1.00 63.69 104 CYS A C 1
ATOM 717 O O . CYS A 1 104 ? 5.780 7.589 5.464 1.00 63.69 104 CYS A O 1
ATOM 719 N N . GLU A 1 105 ? 6.657 8.987 6.983 1.00 63.75 105 GLU A N 1
ATOM 720 C CA . GLU A 1 105 ? 5.869 10.182 6.634 1.00 63.75 105 GLU A CA 1
ATOM 721 C C . GLU A 1 105 ? 5.805 10.517 5.128 1.00 63.75 105 GLU A C 1
ATOM 723 O O . GLU A 1 105 ? 4.783 11.016 4.656 1.00 63.75 105 GLU A O 1
ATOM 728 N N . ALA A 1 106 ? 6.845 10.199 4.351 1.00 67.81 106 ALA A N 1
ATOM 729 C CA . ALA A 1 106 ? 6.906 10.506 2.919 1.00 67.81 106 ALA A CA 1
ATOM 730 C C . ALA A 1 106 ? 6.259 9.442 2.005 1.00 67.81 106 ALA A C 1
ATOM 732 O O . ALA A 1 106 ? 5.975 9.727 0.840 1.00 67.81 106 ALA A O 1
ATOM 733 N N . HIS A 1 107 ? 6.019 8.221 2.494 1.00 75.56 107 HIS A N 1
ATOM 734 C CA . HIS A 1 107 ? 5.614 7.089 1.649 1.00 75.56 107 HIS A CA 1
ATOM 735 C C . HIS A 1 107 ? 4.110 7.056 1.383 1.00 75.56 107 HIS A C 1
ATOM 737 O O . HIS A 1 107 ? 3.698 6.749 0.264 1.00 75.56 107 HIS A O 1
ATOM 743 N N . MET A 1 108 ? 3.288 7.427 2.369 1.00 75.44 108 MET A N 1
ATOM 744 C CA . MET A 1 108 ? 1.825 7.394 2.244 1.00 75.44 108 MET A CA 1
ATOM 745 C C . MET A 1 108 ? 1.271 8.293 1.126 1.00 75.44 108 MET A C 1
ATOM 747 O O . MET A 1 108 ? 0.467 7.795 0.333 1.00 75.44 108 MET A O 1
ATOM 751 N N . PRO A 1 109 ? 1.706 9.561 0.971 1.00 75.62 109 PRO A N 1
ATOM 752 C CA . PRO A 1 109 ? 1.243 10.394 -0.138 1.00 75.62 109 PRO A CA 1
ATOM 753 C C . PRO A 1 109 ? 1.623 9.823 -1.512 1.00 75.62 109 PRO A C 1
ATOM 755 O O . PRO A 1 109 ? 0.806 9.832 -2.432 1.00 75.62 109 PRO A O 1
ATOM 758 N N . ALA A 1 110 ? 2.843 9.288 -1.648 1.00 78.12 110 ALA A N 1
ATOM 759 C CA . ALA A 1 110 ? 3.340 8.734 -2.907 1.00 78.12 110 ALA A CA 1
ATOM 760 C C . ALA A 1 110 ? 2.588 7.455 -3.315 1.00 78.12 110 ALA A C 1
ATOM 762 O O . ALA A 1 110 ? 2.112 7.350 -4.447 1.00 78.12 110 ALA A O 1
ATOM 763 N N . VAL A 1 111 ? 2.419 6.513 -2.378 1.00 79.88 111 VAL A N 1
ATOM 764 C CA . VAL A 1 111 ? 1.627 5.286 -2.577 1.00 79.88 111 VAL A CA 1
ATOM 765 C C . VAL A 1 111 ? 0.182 5.629 -2.886 1.00 79.88 111 VAL A C 1
ATOM 767 O O . VAL A 1 111 ? -0.403 5.086 -3.819 1.00 79.88 111 VAL A O 1
ATOM 770 N N . GLY A 1 112 ? -0.382 6.565 -2.129 1.00 79.50 112 GLY A N 1
ATOM 771 C CA . GLY A 1 112 ? -1.740 7.026 -2.319 1.00 79.50 112 GLY A CA 1
ATOM 772 C C . GLY A 1 112 ? -1.991 7.567 -3.729 1.00 79.50 112 GLY A C 1
ATOM 773 O O . GLY A 1 112 ? -2.908 7.109 -4.408 1.00 79.50 112 GLY A O 1
ATOM 774 N N . ALA A 1 11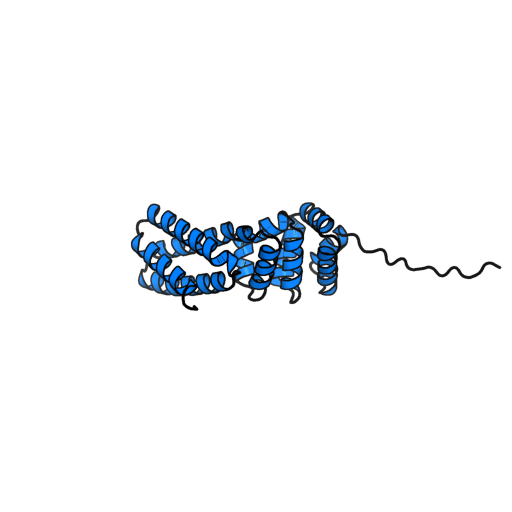3 ? -1.139 8.479 -4.205 1.00 81.56 113 ALA A N 1
ATOM 775 C CA . ALA A 1 113 ? -1.242 9.034 -5.553 1.00 81.56 113 ALA A CA 1
ATOM 776 C C . ALA A 1 113 ? -1.033 7.976 -6.654 1.00 81.56 113 ALA A C 1
ATOM 778 O O . ALA A 1 113 ? -1.651 8.053 -7.717 1.00 81.56 113 ALA A O 1
ATOM 779 N N . ALA A 1 114 ? -0.159 6.991 -6.429 1.00 85.81 114 ALA A N 1
ATOM 780 C CA . ALA A 1 114 ? 0.050 5.885 -7.363 1.00 85.81 114 ALA A CA 1
ATOM 781 C C . ALA A 1 114 ? -1.176 4.962 -7.448 1.00 85.81 114 ALA A C 1
ATOM 783 O O . ALA A 1 114 ? -1.618 4.624 -8.545 1.00 85.81 114 ALA A O 1
ATOM 784 N N . LEU A 1 115 ? -1.782 4.616 -6.308 1.00 85.50 115 LEU A N 1
ATOM 785 C CA . LEU A 1 115 ? -3.002 3.808 -6.263 1.00 85.50 115 LEU A CA 1
ATOM 786 C C . LEU A 1 115 ? -4.192 4.521 -6.911 1.00 85.50 115 LEU A C 1
ATOM 788 O O . LEU A 1 115 ? -4.959 3.877 -7.626 1.00 85.50 115 LEU A O 1
ATOM 792 N N . GLU A 1 116 ? -4.331 5.835 -6.711 1.00 84.25 116 GLU A N 1
ATOM 793 C CA . GLU A 1 116 ? -5.362 6.630 -7.386 1.00 84.25 116 GLU A CA 1
ATOM 794 C C . GLU A 1 116 ? -5.190 6.612 -8.904 1.00 84.25 116 GLU A C 1
ATOM 796 O O . GLU A 1 116 ? -6.145 6.312 -9.622 1.00 84.25 116 GLU A O 1
ATOM 801 N N . ARG A 1 117 ? -3.973 6.865 -9.403 1.00 85.75 117 ARG A N 1
ATOM 802 C CA . ARG A 1 117 ? -3.681 6.814 -10.846 1.00 85.75 117 ARG A CA 1
ATOM 803 C C . ARG A 1 117 ? -3.904 5.424 -11.434 1.00 85.75 117 ARG A C 1
ATOM 805 O O . ARG A 1 117 ? -4.373 5.313 -12.562 1.00 85.75 117 ARG A O 1
ATOM 812 N N . ALA A 1 118 ? -3.622 4.376 -10.663 1.00 83.19 118 ALA A N 1
ATOM 813 C CA . ALA A 1 118 ? -3.875 2.995 -11.055 1.00 83.19 118 ALA A CA 1
ATOM 814 C C . ALA A 1 118 ? -5.355 2.576 -10.933 1.00 83.19 118 ALA A C 1
ATOM 816 O O . ALA A 1 118 ? -5.705 1.477 -11.365 1.00 83.19 118 ALA A O 1
ATOM 817 N N . GLY A 1 119 ? -6.222 3.402 -10.332 1.00 84.56 119 GLY A N 1
ATOM 818 C CA . GLY A 1 119 ? -7.620 3.057 -10.056 1.00 84.56 119 GLY A CA 1
ATOM 819 C C . GLY A 1 119 ? -7.790 1.934 -9.023 1.00 84.56 119 GLY A C 1
ATOM 820 O O . GLY A 1 119 ? -8.785 1.215 -9.067 1.00 84.56 119 GLY A O 1
ATOM 821 N N . ARG A 1 120 ? -6.819 1.759 -8.116 1.00 85.38 120 ARG A N 1
ATOM 822 C CA . ARG A 1 120 ? -6.716 0.647 -7.145 1.00 85.38 120 ARG A CA 1
ATOM 823 C C . ARG A 1 120 ? -6.724 1.119 -5.697 1.00 85.38 120 ARG A C 1
ATOM 825 O O . ARG A 1 120 ? -6.068 0.551 -4.826 1.00 85.38 120 ARG A O 1
ATOM 832 N N . SER A 1 121 ? -7.428 2.208 -5.431 1.00 76.62 121 SER A N 1
ATOM 833 C CA . SER A 1 121 ? -7.406 2.846 -4.120 1.00 76.62 121 SER A CA 1
ATOM 834 C C . SER A 1 121 ? -7.907 1.915 -2.996 1.00 76.62 121 SER A C 1
ATOM 836 O O . SER A 1 121 ? -7.504 2.042 -1.847 1.00 76.62 121 SER A O 1
ATOM 838 N N . ASP A 1 122 ? -8.744 0.930 -3.317 1.00 80.31 122 ASP A N 1
ATOM 839 C CA . ASP A 1 122 ? -9.278 -0.073 -2.391 1.00 80.31 122 ASP A CA 1
ATOM 840 C C . ASP A 1 122 ? -8.245 -1.062 -1.820 1.00 80.31 122 ASP A C 1
ATOM 842 O O . ASP A 1 122 ? -8.524 -1.677 -0.791 1.00 80.31 122 ASP A O 1
ATOM 846 N N . VAL A 1 123 ? -7.044 -1.168 -2.404 1.00 83.31 123 VAL A N 1
ATOM 847 C CA . VAL A 1 123 ? -5.972 -2.084 -1.954 1.00 83.31 123 VAL A CA 1
ATOM 848 C C . VAL A 1 123 ? -5.602 -1.891 -0.479 1.00 83.31 123 VAL A C 1
ATOM 850 O O . VAL A 1 123 ? -5.271 -2.858 0.201 1.00 83.31 123 VAL A O 1
ATOM 853 N N . LEU A 1 124 ? -5.688 -0.665 0.044 1.00 78.25 124 LEU A N 1
ATOM 854 C CA . LEU A 1 124 ? -5.307 -0.371 1.431 1.00 78.25 124 LEU A CA 1
ATOM 855 C C . LEU A 1 124 ? -6.412 -0.683 2.452 1.00 78.25 124 LEU A C 1
ATOM 857 O O . LEU A 1 124 ? -6.135 -0.742 3.651 1.00 78.25 124 LEU A O 1
ATOM 861 N N . LEU A 1 125 ? -7.663 -0.880 2.015 1.00 78.88 125 LEU A N 1
ATOM 862 C CA . LEU A 1 125 ? -8.808 -1.022 2.923 1.00 78.88 125 LEU A CA 1
ATOM 863 C C . LEU A 1 125 ? -8.689 -2.207 3.898 1.00 78.88 125 LEU A C 1
ATOM 865 O O . LEU A 1 125 ? -9.008 -2.009 5.072 1.00 78.88 125 LEU A O 1
ATOM 869 N N . PRO A 1 126 ? -8.213 -3.405 3.496 1.00 80.38 126 PRO A N 1
ATOM 870 C CA . PRO A 1 126 ? -8.055 -4.525 4.424 1.00 80.38 126 PRO A CA 1
ATOM 871 C C . PRO A 1 126 ? -7.075 -4.222 5.564 1.00 80.38 126 PRO A C 1
ATOM 873 O O . PRO A 1 126 ? -7.381 -4.492 6.728 1.00 80.38 126 PRO A O 1
ATOM 876 N N . GLY A 1 127 ? -5.929 -3.610 5.249 1.00 76.56 127 GLY A N 1
ATOM 877 C CA . GLY A 1 127 ? -4.946 -3.201 6.249 1.00 76.56 127 GLY A CA 1
ATOM 878 C C . GLY A 1 127 ? -5.509 -2.138 7.193 1.00 76.56 127 GLY A C 1
ATOM 879 O O . GLY A 1 127 ? -5.360 -2.252 8.410 1.00 76.56 127 GLY A O 1
ATOM 880 N N . VAL A 1 128 ? -6.216 -1.137 6.652 1.00 75.31 128 VAL A N 1
ATOM 881 C CA . VAL A 1 128 ? -6.856 -0.077 7.449 1.00 75.31 128 VAL A CA 1
ATOM 882 C C . VAL A 1 128 ? -7.888 -0.669 8.410 1.00 75.31 128 VAL A C 1
ATOM 884 O O . VAL A 1 128 ? -7.886 -0.344 9.597 1.00 75.31 128 VAL A O 1
ATOM 887 N N . ALA A 1 129 ? -8.740 -1.575 7.927 1.00 75.81 129 ALA A N 1
ATOM 888 C CA . ALA A 1 129 ? -9.738 -2.247 8.752 1.00 75.81 129 ALA A CA 1
ATOM 889 C C . ALA A 1 129 ? -9.089 -3.076 9.873 1.00 75.81 129 ALA A C 1
ATOM 891 O O . ALA A 1 129 ? -9.584 -3.085 11.002 1.00 75.81 129 ALA A O 1
ATOM 892 N N . HIS A 1 130 ? -7.967 -3.744 9.588 1.00 79.06 130 HIS A N 1
ATOM 893 C CA . HIS A 1 130 ? -7.217 -4.500 10.587 1.00 79.06 130 HIS A CA 1
ATOM 894 C C . HIS A 1 130 ? -6.650 -3.599 11.693 1.00 79.06 130 HIS A C 1
ATOM 896 O O . HIS A 1 130 ? -6.879 -3.873 12.872 1.00 79.06 130 HIS A O 1
ATOM 902 N N . HIS A 1 131 ? -5.965 -2.510 11.333 1.00 73.31 131 HIS A N 1
ATOM 903 C CA . HIS A 1 131 ? -5.407 -1.559 12.305 1.00 73.31 131 HIS A CA 1
ATOM 904 C C . HIS A 1 131 ? -6.492 -0.885 13.138 1.00 73.31 131 HIS A C 1
ATOM 906 O O . HIS A 1 131 ? -6.383 -0.834 14.363 1.00 73.31 131 HIS A O 1
ATOM 912 N N . ALA A 1 132 ? -7.590 -0.468 12.502 1.00 73.25 132 ALA A N 1
ATOM 913 C CA . ALA A 1 132 ? -8.751 0.047 13.215 1.00 73.25 132 ALA A CA 1
ATOM 914 C C . ALA A 1 132 ? -9.270 -0.985 14.228 1.00 73.25 132 ALA A C 1
ATOM 916 O O . ALA A 1 132 ? -9.493 -0.653 15.391 1.00 73.25 132 ALA A O 1
ATOM 917 N N . ARG A 1 133 ? -9.406 -2.257 13.827 1.00 75.62 133 ARG A N 1
ATOM 918 C CA . ARG A 1 133 ? -9.891 -3.331 14.707 1.00 75.62 133 ARG A CA 1
ATOM 919 C C . ARG A 1 133 ? -8.976 -3.547 15.904 1.00 75.62 133 ARG A C 1
ATOM 921 O O . ARG A 1 133 ? -9.484 -3.658 17.018 1.00 75.62 133 ARG A O 1
ATOM 928 N N . LEU A 1 134 ? -7.662 -3.596 15.687 1.00 71.69 134 LEU A N 1
ATOM 929 C CA . LEU A 1 134 ? -6.687 -3.711 16.770 1.00 71.69 134 LEU A CA 1
ATOM 930 C C . LEU A 1 134 ? -6.796 -2.531 17.735 1.00 71.69 134 LEU A C 1
ATOM 932 O O . LEU A 1 134 ? -6.842 -2.756 18.942 1.00 71.69 134 LEU A O 1
ATOM 936 N N . ALA A 1 135 ? -6.925 -1.303 17.223 1.00 70.50 135 ALA A N 1
ATOM 937 C CA . ALA A 1 135 ? -7.134 -0.124 18.058 1.00 70.50 135 ALA A CA 1
ATOM 938 C C . ALA A 1 135 ? -8.401 -0.273 18.919 1.00 70.50 135 ALA A C 1
ATOM 940 O O . ALA A 1 135 ? -8.319 -0.188 20.144 1.00 70.50 135 ALA A O 1
ATOM 941 N N . PHE A 1 136 ? -9.548 -0.617 18.317 1.00 70.44 136 PHE A N 1
ATOM 942 C CA . PHE A 1 136 ? -10.786 -0.874 19.064 1.00 70.44 136 PHE A CA 1
ATOM 943 C C . PHE A 1 136 ? -10.609 -1.980 20.124 1.00 70.44 136 PHE A C 1
ATOM 945 O O . PHE A 1 136 ? -11.063 -1.828 21.256 1.00 70.44 136 PHE A O 1
ATOM 952 N N . GLN A 1 137 ? -9.939 -3.088 19.791 1.00 71.38 137 GLN A N 1
ATOM 953 C CA . GLN A 1 137 ? -9.762 -4.235 20.689 1.00 71.38 137 GLN A CA 1
ATOM 954 C C . GLN A 1 137 ? -8.820 -3.956 21.862 1.00 71.38 137 GLN A C 1
ATOM 956 O O . GLN A 1 137 ? -9.157 -4.302 22.995 1.00 71.38 137 GLN A O 1
ATOM 961 N N . VAL A 1 138 ? -7.660 -3.337 21.611 1.00 68.62 138 VAL A N 1
ATOM 962 C CA . VAL A 1 138 ? -6.686 -2.972 22.655 1.00 68.62 138 VAL A CA 1
ATOM 963 C C . VAL A 1 138 ? -7.375 -2.146 23.726 1.00 68.62 138 VAL A C 1
ATOM 965 O O . VAL A 1 138 ? -7.255 -2.443 24.910 1.00 68.62 138 VAL A O 1
ATOM 968 N N . MET A 1 139 ? -8.160 -1.164 23.304 1.00 62.72 139 MET A N 1
ATOM 969 C CA . MET A 1 139 ? -8.829 -0.227 24.191 1.00 62.72 139 MET A CA 1
ATOM 970 C C . MET A 1 139 ? -9.947 -0.860 25.018 1.00 62.72 139 MET A C 1
ATOM 972 O O . MET A 1 139 ? -10.034 -0.605 26.216 1.00 62.72 139 MET A O 1
ATOM 976 N N . VAL A 1 140 ? -10.767 -1.723 24.409 1.00 64.44 140 VAL A N 1
ATOM 977 C CA . VAL A 1 140 ? -11.792 -2.502 25.127 1.00 64.44 140 VAL A CA 1
ATOM 978 C C . VAL A 1 140 ? -11.148 -3.503 26.102 1.00 64.44 140 VAL A C 1
ATOM 980 O O . VAL A 1 140 ? -11.761 -3.899 27.092 1.00 64.44 140 VAL A O 1
ATOM 983 N N . GLY A 1 141 ? -9.901 -3.907 25.842 1.00 62.72 141 GLY A N 1
ATOM 984 C CA . GLY A 1 141 ? -9.107 -4.778 26.705 1.00 62.72 141 GLY A CA 1
ATOM 985 C C . GLY A 1 141 ? -8.382 -4.077 27.863 1.00 62.72 141 GLY A C 1
ATOM 986 O O . GLY A 1 141 ? -7.881 -4.776 28.752 1.00 62.72 141 GLY A O 1
ATOM 987 N N . VAL A 1 142 ? -8.309 -2.737 27.900 1.00 61.66 142 VAL A N 1
ATOM 988 C CA . VAL A 1 142 ? -7.609 -2.022 28.982 1.00 61.66 142 VAL A CA 1
ATOM 989 C C . VAL A 1 142 ? -8.446 -2.064 30.263 1.00 61.66 142 VAL A C 1
ATOM 991 O O . VAL A 1 142 ? -9.544 -1.524 30.335 1.00 61.66 142 VAL A O 1
ATOM 994 N N . ARG A 1 143 ? -7.908 -2.719 31.303 1.00 52.62 143 ARG A N 1
ATOM 995 C CA . ARG A 1 143 ? -8.579 -2.904 32.607 1.00 52.62 143 ARG A CA 1
ATOM 996 C C . ARG A 1 143 ? -8.764 -1.608 33.398 1.00 52.62 143 ARG A C 1
ATOM 998 O O . ARG A 1 143 ? -9.675 -1.528 34.216 1.00 52.62 143 ARG A O 1
ATOM 1005 N N . ASP A 1 144 ? -7.881 -0.638 33.188 1.00 59.75 144 ASP A N 1
ATOM 1006 C CA . ASP A 1 144 ? -7.957 0.688 33.794 1.00 59.75 144 ASP A CA 1
ATOM 1007 C C . ASP A 1 144 ? -8.559 1.658 32.778 1.00 59.75 144 ASP A C 1
ATOM 1009 O O . ASP A 1 144 ? -7.950 1.960 31.750 1.00 59.75 144 ASP A O 1
ATOM 1013 N N . ARG A 1 145 ? -9.774 2.123 33.068 1.00 55.34 145 ARG A N 1
ATOM 1014 C CA . ARG A 1 145 ? -10.558 2.960 32.161 1.00 55.34 145 ARG A CA 1
ATOM 1015 C C . ARG A 1 145 ? -9.850 4.274 31.831 1.00 55.34 145 ARG A C 1
ATOM 1017 O O . ARG A 1 145 ? -9.912 4.698 30.685 1.00 55.34 145 ARG A O 1
ATOM 1024 N N . ASP A 1 146 ? -9.143 4.890 32.775 1.00 55.50 146 ASP A N 1
ATOM 1025 C CA . ASP A 1 146 ? -8.534 6.212 32.571 1.00 55.50 146 ASP A CA 1
ATOM 1026 C C . ASP A 1 146 ? -7.197 6.123 31.823 1.00 55.50 146 ASP A C 1
ATOM 1028 O O . ASP A 1 146 ? -6.858 6.993 31.015 1.00 55.50 146 ASP A O 1
ATOM 1032 N N . VAL A 1 147 ? -6.438 5.045 32.050 1.00 58.47 147 VAL A N 1
ATOM 1033 C CA . VAL A 1 147 ? -5.264 4.704 31.227 1.00 58.47 147 VAL A CA 1
ATOM 1034 C C . VAL A 1 147 ? -5.706 4.298 29.822 1.00 58.47 147 VAL A C 1
ATOM 1036 O O . VAL A 1 147 ? -5.089 4.718 28.843 1.00 58.47 147 VAL A O 1
ATOM 1039 N N . GLY A 1 148 ? -6.812 3.556 29.729 1.00 57.22 148 GLY A N 1
ATOM 1040 C CA . GLY A 1 148 ? -7.489 3.232 28.482 1.00 57.22 148 GLY A CA 1
ATOM 1041 C C . GLY A 1 148 ? -7.849 4.494 27.712 1.00 57.22 148 GLY A C 1
ATOM 1042 O O . GLY A 1 148 ? -7.386 4.646 26.595 1.00 57.22 148 GLY A O 1
ATOM 1043 N N . LEU A 1 149 ? -8.571 5.441 28.317 1.00 56.25 149 LEU A N 1
ATOM 1044 C CA . LEU A 1 149 ? -9.041 6.676 27.669 1.00 56.25 149 LEU A CA 1
ATOM 1045 C C . LEU A 1 149 ? -7.910 7.588 27.170 1.00 56.25 149 LEU A C 1
ATOM 1047 O O . LEU A 1 149 ? -7.993 8.091 26.054 1.00 56.25 149 LEU A O 1
ATOM 1051 N N . ARG A 1 150 ? -6.814 7.755 27.923 1.00 58.12 150 ARG A N 1
ATOM 1052 C CA . ARG A 1 150 ? -5.643 8.508 27.423 1.00 58.12 150 ARG A CA 1
ATOM 1053 C C . ARG A 1 150 ? -4.918 7.780 26.289 1.00 58.12 150 ARG A C 1
ATOM 1055 O O . ARG A 1 150 ? -4.451 8.421 25.350 1.00 58.12 150 ARG A O 1
ATOM 1062 N N . GLY A 1 151 ? -4.837 6.451 26.367 1.00 58.38 151 GLY A N 1
ATOM 1063 C CA . GLY A 1 151 ? -4.338 5.617 25.274 1.00 58.38 151 GLY A CA 1
ATOM 1064 C C . GLY A 1 151 ? -5.231 5.695 24.033 1.00 58.38 151 GLY A C 1
ATOM 1065 O O . GLY A 1 151 ? -4.705 5.789 22.927 1.00 58.38 151 GLY A O 1
ATOM 1066 N N . ILE A 1 152 ? -6.556 5.736 24.229 1.00 57.62 152 ILE A N 1
ATOM 1067 C CA . ILE A 1 152 ? -7.586 5.907 23.198 1.00 57.62 152 ILE A CA 1
ATOM 1068 C C . ILE A 1 152 ? -7.361 7.228 22.472 1.00 57.62 152 ILE A C 1
ATOM 1070 O O . ILE A 1 152 ? -7.201 7.210 21.262 1.00 57.62 152 ILE A O 1
ATOM 1074 N N . ASP A 1 153 ? -7.288 8.360 23.172 1.00 60.84 153 ASP A N 1
ATOM 1075 C CA . ASP A 1 153 ? -7.159 9.665 22.510 1.00 60.84 153 ASP A CA 1
ATOM 1076 C C . ASP A 1 153 ? -5.839 9.784 21.720 1.00 60.84 153 ASP A C 1
ATOM 1078 O O . ASP A 1 153 ? -5.830 10.309 20.606 1.00 60.84 153 ASP A O 1
ATOM 1082 N N . ALA A 1 154 ? -4.736 9.225 22.234 1.00 61.97 154 ALA A N 1
ATOM 1083 C CA . ALA A 1 154 ? -3.461 9.171 21.515 1.00 61.97 154 ALA A CA 1
ATOM 1084 C C . ALA A 1 154 ? -3.508 8.241 20.285 1.00 61.97 154 ALA A C 1
ATOM 1086 O O . ALA A 1 154 ? -2.992 8.600 19.227 1.00 61.97 154 ALA A O 1
ATOM 1087 N N . HIS A 1 155 ? -4.143 7.068 20.394 1.00 62.59 155 HIS A N 1
ATOM 1088 C CA . HIS A 1 155 ? -4.339 6.153 19.262 1.00 62.59 155 HIS A CA 1
ATOM 1089 C C . HIS A 1 155 ? -5.310 6.711 18.222 1.00 62.59 155 HIS A C 1
ATOM 1091 O O . HIS A 1 155 ? -5.065 6.564 17.031 1.00 62.59 155 HIS A O 1
ATOM 1097 N N . VAL A 1 156 ? -6.379 7.389 18.642 1.00 63.97 156 VAL A N 1
ATOM 1098 C CA . VAL A 1 156 ? -7.319 8.085 17.755 1.00 63.97 156 VAL A CA 1
ATOM 1099 C C . VAL A 1 156 ? -6.613 9.204 17.011 1.00 63.97 156 VAL A C 1
ATOM 1101 O O . VAL A 1 156 ? -6.804 9.334 15.808 1.00 63.97 156 VAL A O 1
ATOM 1104 N N . ALA A 1 157 ? -5.786 9.994 17.696 1.00 65.31 157 ALA A N 1
ATOM 1105 C CA . ALA A 1 157 ? -4.999 11.040 17.057 1.00 65.31 157 ALA A CA 1
ATOM 1106 C C . ALA A 1 157 ? -3.992 10.458 16.052 1.00 65.31 157 ALA A C 1
ATOM 1108 O O . ALA A 1 157 ? -3.857 11.004 14.959 1.00 65.31 157 ALA A O 1
ATOM 1109 N N . GLY A 1 158 ? -3.342 9.338 16.394 1.00 66.50 158 GLY A N 1
ATOM 1110 C CA . GLY A 1 158 ? -2.451 8.596 15.498 1.00 66.50 158 GLY A CA 1
ATOM 1111 C C . GLY A 1 158 ? -3.181 8.077 14.261 1.00 66.50 158 GLY A C 1
ATOM 1112 O O . GLY A 1 158 ? -2.860 8.482 13.148 1.00 66.50 158 GLY A O 1
ATOM 1113 N N . LEU A 1 159 ? -4.246 7.296 14.458 1.00 67.50 159 LEU A N 1
ATOM 1114 C CA . LEU A 1 159 ? -5.074 6.765 13.378 1.00 67.50 159 LEU A CA 1
ATOM 1115 C C . LEU A 1 159 ? -5.649 7.896 12.519 1.00 67.50 159 LEU A C 1
ATOM 1117 O O . LEU A 1 159 ? -5.575 7.845 11.301 1.00 67.50 159 LEU A O 1
ATOM 1121 N N . ALA A 1 160 ? -6.173 8.966 13.111 1.00 68.75 160 ALA A N 1
ATOM 1122 C CA . ALA A 1 160 ? -6.674 10.098 12.341 1.00 68.75 160 ALA A CA 1
ATOM 1123 C C . ALA A 1 160 ? -5.564 10.797 11.543 1.00 68.75 160 ALA A C 1
ATOM 1125 O O . ALA A 1 160 ? -5.784 11.142 10.385 1.00 68.75 160 ALA A O 1
ATOM 1126 N N . ALA A 1 161 ? -4.370 10.987 12.111 1.00 68.94 161 ALA A N 1
ATOM 1127 C CA . ALA A 1 161 ? -3.229 11.539 11.382 1.00 68.94 161 ALA A CA 1
ATOM 1128 C C . ALA A 1 161 ? -2.823 10.645 10.196 1.00 68.94 161 ALA A C 1
ATOM 1130 O O . ALA A 1 161 ? -2.546 11.148 9.108 1.00 68.94 161 ALA A O 1
ATOM 1131 N N . GLU A 1 162 ? -2.854 9.328 10.377 1.00 68.50 162 GLU A N 1
ATOM 1132 C CA . GLU A 1 162 ? -2.572 8.335 9.339 1.00 68.50 162 GLU A CA 1
ATOM 1133 C C . GLU A 1 162 ? -3.625 8.345 8.231 1.00 68.50 162 GLU A C 1
ATOM 1135 O O . GLU A 1 162 ? -3.295 8.430 7.048 1.00 68.50 162 GLU A O 1
ATOM 1140 N N . LEU A 1 163 ? -4.906 8.337 8.602 1.00 68.94 163 LEU A N 1
ATOM 1141 C CA . LEU A 1 163 ? -6.013 8.357 7.653 1.00 68.94 163 LEU A CA 1
ATOM 1142 C C . LEU A 1 163 ? -6.120 9.702 6.916 1.00 68.94 163 LEU A C 1
ATOM 1144 O O . LEU A 1 163 ? -6.512 9.731 5.751 1.00 68.94 163 LEU A O 1
ATOM 1148 N N . ARG A 1 164 ? -5.723 10.822 7.534 1.00 70.44 164 ARG A N 1
ATOM 1149 C CA . ARG A 1 164 ? -5.643 12.132 6.857 1.00 70.44 164 ARG A CA 1
ATOM 1150 C C . ARG A 1 164 ? -4.595 12.152 5.746 1.00 70.44 164 ARG A C 1
ATOM 1152 O O . ARG A 1 164 ? -4.798 12.845 4.746 1.00 70.44 164 ARG A O 1
ATOM 1159 N N . ARG A 1 165 ? -3.505 11.392 5.907 1.00 69.25 165 ARG A N 1
ATOM 1160 C CA . ARG A 1 165 ? -2.441 11.232 4.901 1.00 69.25 165 ARG A CA 1
ATOM 1161 C C . ARG A 1 165 ? -2.862 10.338 3.732 1.00 69.25 165 ARG A C 1
ATOM 1163 O O . ARG A 1 165 ? -2.156 10.303 2.726 1.00 69.25 165 ARG A O 1
ATOM 1170 N N . LEU A 1 166 ? -3.997 9.638 3.835 1.00 69.88 166 LEU A N 1
ATOM 1171 C CA . LEU A 1 166 ? -4.566 8.922 2.700 1.00 69.88 166 LEU A CA 1
ATOM 1172 C C . LEU A 1 166 ? -5.100 9.903 1.650 1.00 69.88 166 LEU A C 1
ATOM 1174 O O . LEU A 1 166 ? -5.580 10.993 1.994 1.00 69.88 166 LEU A O 1
ATOM 1178 N N . PRO A 1 167 ? -5.079 9.501 0.370 1.00 68.06 167 PRO A N 1
ATOM 1179 C CA . PRO A 1 167 ? -5.658 10.298 -0.694 1.00 68.06 167 PRO A CA 1
ATOM 1180 C C . PRO A 1 167 ? -7.114 10.686 -0.416 1.00 68.06 167 PRO A C 1
ATOM 1182 O O . PRO A 1 167 ? -7.873 9.869 0.119 1.00 68.06 167 PRO A O 1
ATOM 1185 N N . PRO A 1 168 ? -7.554 11.898 -0.802 1.00 73.56 168 PRO A N 1
ATOM 1186 C CA . PRO A 1 168 ? -8.917 12.356 -0.547 1.00 73.56 168 PRO A CA 1
ATOM 1187 C C . PRO A 1 168 ? -9.996 11.405 -1.076 1.00 73.56 168 PRO A C 1
ATOM 1189 O O . PRO A 1 168 ? -11.020 11.233 -0.417 1.00 73.56 168 PRO A O 1
ATOM 1192 N N . SER A 1 169 ? -9.758 10.739 -2.215 1.00 72.19 169 SER A N 1
ATOM 1193 C CA . SER A 1 169 ? -10.710 9.775 -2.786 1.00 72.19 169 SER A CA 1
ATOM 1194 C C . SER A 1 169 ? -10.932 8.540 -1.904 1.00 72.19 169 SER A C 1
ATOM 1196 O O . SER A 1 169 ? -11.967 7.879 -2.016 1.00 72.19 169 SER A O 1
ATOM 1198 N N . LEU A 1 170 ? -9.987 8.237 -1.006 1.00 71.50 170 LEU A N 1
ATOM 1199 C CA . LEU A 1 170 ? -10.047 7.082 -0.118 1.00 71.50 170 LEU A CA 1
ATOM 1200 C C . LEU A 1 170 ? -10.744 7.341 1.202 1.00 71.50 170 LEU A C 1
ATOM 1202 O O . LEU A 1 170 ? -11.282 6.399 1.787 1.00 71.50 170 LEU A O 1
ATOM 1206 N N . ARG A 1 171 ? -10.776 8.596 1.652 1.00 77.00 171 ARG A N 1
ATOM 1207 C CA . ARG A 1 171 ? -11.329 8.966 2.958 1.00 77.00 171 ARG A CA 1
ATOM 1208 C C . ARG A 1 171 ? -12.758 8.444 3.168 1.00 77.00 171 ARG A C 1
ATOM 1210 O O . ARG A 1 171 ? -12.968 7.786 4.181 1.00 77.00 171 ARG A O 1
ATOM 1217 N N . PRO A 1 172 ? -13.706 8.562 2.213 1.00 78.50 172 PRO A N 1
ATOM 1218 C CA . PRO A 1 172 ? -15.060 8.041 2.419 1.00 78.50 172 PRO A CA 1
ATOM 1219 C C . PRO A 1 172 ? -15.111 6.516 2.596 1.00 78.50 172 PRO A C 1
ATOM 1221 O O . PRO A 1 172 ? -15.875 6.004 3.411 1.00 78.50 172 PRO A O 1
ATOM 1224 N N . ARG A 1 173 ? -14.283 5.773 1.847 1.00 79.00 173 ARG A N 1
ATOM 1225 C CA . ARG A 1 173 ? -14.229 4.300 1.919 1.00 79.00 173 ARG A CA 1
ATOM 1226 C C . ARG A 1 173 ? -13.586 3.826 3.219 1.00 79.00 173 ARG A C 1
ATOM 1228 O O . ARG A 1 173 ? -14.022 2.851 3.817 1.00 79.00 173 ARG A O 1
ATOM 1235 N N . VAL A 1 174 ? -12.567 4.547 3.664 1.00 76.25 174 VAL A N 1
ATOM 1236 C CA . VAL A 1 174 ? -11.891 4.348 4.945 1.00 76.25 174 VAL A CA 1
ATOM 1237 C C . VAL A 1 174 ? -12.833 4.630 6.111 1.00 76.25 174 VAL A C 1
ATOM 1239 O O . VAL A 1 174 ? -12.945 3.807 7.013 1.00 76.25 174 VAL A O 1
ATOM 1242 N N . GLU A 1 175 ? -13.554 5.753 6.083 1.00 79.00 175 GLU A N 1
ATOM 1243 C CA . GLU A 1 175 ? -14.570 6.084 7.087 1.00 79.00 175 GLU A CA 1
ATOM 1244 C C . GLU A 1 175 ? -15.639 4.993 7.175 1.00 79.00 175 GLU A C 1
ATOM 1246 O O . GLU A 1 175 ? -16.048 4.610 8.272 1.00 79.00 175 GLU A O 1
ATOM 1251 N N . GLN A 1 176 ? -16.072 4.459 6.029 1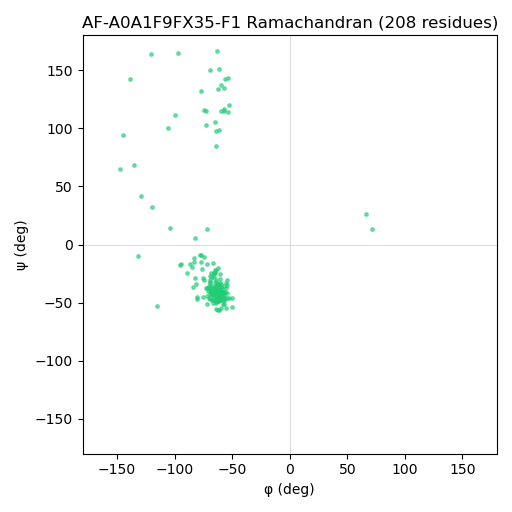.00 82.50 176 GLN A N 1
ATOM 1252 C CA . GLN A 1 176 ? -16.992 3.329 5.982 1.00 82.50 176 GLN A CA 1
ATOM 1253 C C . GLN A 1 176 ? -16.383 2.063 6.604 1.00 82.50 176 GLN A C 1
ATOM 1255 O O . GLN A 1 176 ? -17.030 1.435 7.440 1.00 82.50 176 GLN A O 1
ATOM 1260 N N . ALA A 1 177 ? -15.142 1.709 6.268 1.00 79.75 177 ALA A N 1
ATOM 1261 C CA . ALA A 1 177 ? -14.471 0.549 6.855 1.00 79.75 177 ALA A CA 1
ATOM 1262 C C . ALA A 1 177 ? -14.331 0.684 8.384 1.00 79.75 177 ALA A C 1
ATOM 1264 O O . ALA A 1 177 ? -14.595 -0.263 9.124 1.00 79.75 177 ALA A O 1
ATOM 1265 N N . VAL A 1 178 ? -13.993 1.878 8.881 1.00 78.19 178 VAL A N 1
ATOM 1266 C CA . VAL A 1 178 ? -13.926 2.169 10.322 1.00 78.19 178 VAL A CA 1
ATOM 1267 C C . VAL A 1 178 ? -15.305 2.036 10.981 1.00 78.19 178 VAL A C 1
ATOM 1269 O O . VAL A 1 178 ? -15.402 1.424 12.046 1.00 78.19 178 VAL A O 1
ATOM 1272 N N . ARG A 1 179 ? -16.379 2.536 10.347 1.00 80.69 179 ARG A N 1
ATOM 1273 C CA . ARG A 1 179 ? -17.775 2.352 10.807 1.00 80.69 179 ARG A CA 1
ATOM 1274 C C . ARG A 1 179 ? -18.136 0.874 10.937 1.00 80.69 179 ARG A C 1
ATOM 1276 O O . ARG A 1 179 ? -18.694 0.455 11.952 1.00 80.69 179 ARG A O 1
ATOM 1283 N N . GLU A 1 180 ? -17.817 0.082 9.918 1.00 83.00 180 GLU A N 1
ATOM 1284 C CA . GLU A 1 180 ? -18.117 -1.352 9.873 1.00 83.00 180 GLU A CA 1
ATOM 1285 C C . GLU A 1 180 ? -17.363 -2.122 10.963 1.00 83.00 180 GLU A C 1
ATOM 1287 O O . GLU A 1 180 ? -17.965 -2.925 11.683 1.00 83.00 180 GLU A O 1
ATOM 1292 N N . VAL A 1 181 ? -16.074 -1.822 11.149 1.00 80.38 181 VAL A N 1
ATOM 1293 C CA . VAL A 1 181 ? -15.244 -2.416 12.204 1.00 80.38 181 VAL A CA 1
ATOM 1294 C C . VAL A 1 181 ? -15.761 -2.038 13.591 1.00 80.38 181 VAL A C 1
ATOM 1296 O O . VAL A 1 181 ? -15.919 -2.925 14.430 1.00 80.38 181 VAL A O 1
ATOM 1299 N N . ALA A 1 182 ? -16.088 -0.766 13.832 1.00 76.38 182 ALA A N 1
ATOM 1300 C CA . ALA A 1 182 ? -16.672 -0.322 15.097 1.00 76.38 182 ALA A CA 1
ATOM 1301 C C . ALA A 1 182 ? -17.973 -1.083 15.398 1.00 76.38 182 ALA A C 1
ATOM 1303 O O . ALA A 1 182 ? -18.139 -1.652 16.476 1.00 76.38 182 ALA A O 1
ATOM 1304 N N . GLY A 1 183 ? -18.871 -1.185 14.412 1.00 79.38 183 GLY A N 1
ATOM 1305 C CA . GLY A 1 183 ? -20.114 -1.941 14.542 1.00 79.38 183 GLY A CA 1
ATOM 1306 C C . GLY A 1 183 ? -19.900 -3.443 14.753 1.00 79.38 183 GLY A C 1
ATOM 1307 O O . GLY A 1 183 ? -20.714 -4.096 15.406 1.00 79.38 183 GLY A O 1
ATOM 1308 N N . GLN A 1 184 ? -18.825 -4.023 14.216 1.00 81.81 184 GLN A N 1
ATOM 1309 C CA . GLN A 1 184 ? -18.461 -5.415 14.473 1.00 81.81 184 GLN A CA 1
ATOM 1310 C C . GLN A 1 184 ? -17.940 -5.607 15.903 1.00 81.81 184 GLN A C 1
ATOM 1312 O O . GLN A 1 184 ? -18.463 -6.453 16.625 1.00 81.81 184 GLN A O 1
ATOM 1317 N N . VAL A 1 185 ? -16.977 -4.794 16.341 1.00 72.94 185 VAL A N 1
ATOM 1318 C CA . VAL A 1 185 ? -16.396 -4.897 17.689 1.00 72.94 185 VAL A CA 1
ATOM 1319 C C . VAL A 1 185 ? -17.443 -4.611 18.771 1.00 72.94 185 VAL A C 1
ATOM 1321 O O . VAL A 1 185 ? -17.487 -5.312 19.780 1.00 72.94 185 VAL A O 1
ATOM 1324 N N . ALA A 1 186 ? -18.345 -3.650 18.548 1.00 77.56 186 ALA A N 1
ATOM 1325 C CA . ALA A 1 186 ? -19.447 -3.351 19.464 1.00 77.56 186 ALA A CA 1
ATOM 1326 C C . ALA A 1 186 ? -20.406 -4.540 19.657 1.00 77.56 186 ALA A C 1
ATOM 1328 O O . ALA A 1 186 ? -20.905 -4.745 20.760 1.00 77.56 186 ALA A O 1
ATOM 1329 N N . ARG A 1 187 ? -20.646 -5.343 18.609 1.00 80.62 187 ARG A N 1
ATOM 1330 C CA . ARG A 1 187 ? -21.465 -6.568 18.691 1.00 80.62 187 ARG A CA 1
ATOM 1331 C C . ARG A 1 187 ? -20.743 -7.719 19.391 1.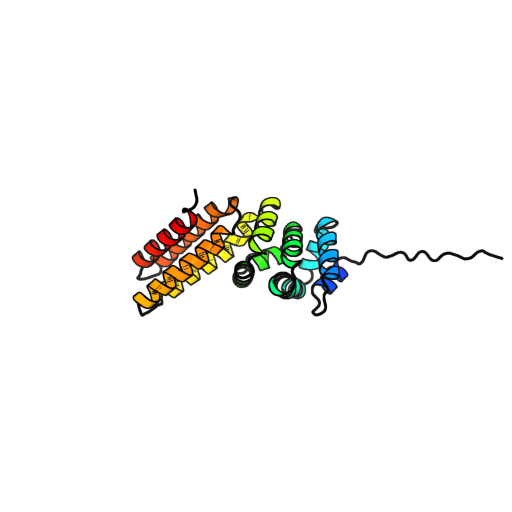00 80.62 187 ARG A C 1
ATOM 1333 O O . ARG A 1 187 ? -21.394 -8.564 19.995 1.00 80.62 187 ARG A O 1
ATOM 1340 N N . GLU A 1 188 ? -19.418 -7.763 19.283 1.00 77.12 188 GLU A N 1
ATOM 1341 C CA . GLU A 1 188 ? -18.568 -8.816 19.852 1.00 77.12 188 GLU A CA 1
ATOM 1342 C C . GLU A 1 188 ? -18.202 -8.558 21.332 1.00 77.12 188 GLU A C 1
ATOM 1344 O O . GLU A 1 188 ? -17.810 -9.489 22.036 1.00 77.12 188 GLU A O 1
ATOM 1349 N N . GLY A 1 189 ? -18.324 -7.318 21.825 1.00 66.88 189 GLY A N 1
ATOM 1350 C CA . GLY A 1 189 ? -17.798 -6.889 23.127 1.00 66.88 189 GLY A CA 1
ATOM 1351 C C . GLY A 1 189 ? -18.829 -6.349 24.128 1.00 66.88 189 GLY A C 1
ATOM 1352 O O . GLY A 1 189 ? -19.932 -5.944 23.784 1.00 66.88 189 GLY A O 1
ATOM 1353 N N . ARG A 1 190 ? -18.432 -6.277 25.409 1.00 61.25 190 ARG A N 1
ATOM 1354 C CA . ARG A 1 190 ? -19.248 -5.725 26.518 1.00 61.25 190 ARG A CA 1
ATOM 1355 C C . ARG A 1 190 ? -19.210 -4.189 26.639 1.00 61.25 190 ARG A C 1
ATOM 1357 O O . ARG A 1 190 ? -19.782 -3.645 27.577 1.00 61.25 190 ARG A O 1
ATOM 1364 N N . HIS A 1 191 ? -18.562 -3.499 25.698 1.00 71.44 191 HIS A N 1
ATOM 1365 C CA . HIS A 1 191 ? -18.220 -2.070 25.775 1.00 71.44 191 HIS A CA 1
ATOM 1366 C C . HIS A 1 191 ? -18.652 -1.288 24.522 1.00 71.44 191 HIS A C 1
ATOM 1368 O O . HIS A 1 191 ? -17.919 -0.447 24.011 1.00 71.44 191 HIS A O 1
ATOM 1374 N N . ALA A 1 192 ? -19.852 -1.569 24.002 1.00 72.62 192 ALA A N 1
ATOM 1375 C CA . ALA A 1 192 ? -20.362 -0.942 22.778 1.00 72.62 192 ALA A CA 1
ATOM 1376 C C . ALA A 1 192 ? -20.374 0.599 22.839 1.00 72.62 192 ALA A C 1
ATOM 1378 O O . ALA A 1 192 ? -20.049 1.250 21.853 1.00 72.62 192 ALA A O 1
ATOM 1379 N N . ALA A 1 193 ? -20.695 1.185 23.999 1.00 74.06 193 ALA A N 1
ATOM 1380 C CA . ALA A 1 193 ? -20.694 2.637 24.181 1.00 74.06 193 ALA A CA 1
ATOM 1381 C C . ALA A 1 193 ? -19.292 3.250 24.015 1.00 74.06 193 ALA A C 1
ATOM 1383 O O . ALA A 1 193 ? -19.151 4.262 23.337 1.00 74.06 193 ALA A O 1
ATOM 1384 N N . ASP A 1 194 ? -18.260 2.609 24.571 1.00 71.88 194 ASP A N 1
ATOM 1385 C CA . ASP A 1 194 ? -16.875 3.078 24.460 1.00 71.88 194 ASP A CA 1
ATOM 1386 C C . ASP A 1 194 ? -16.352 2.922 23.011 1.00 71.88 194 ASP A C 1
ATOM 1388 O O . ASP A 1 194 ? -15.602 3.760 22.511 1.00 71.88 194 ASP A O 1
ATOM 1392 N N . VAL A 1 195 ? -16.806 1.883 22.294 1.00 73.06 195 VAL A N 1
ATOM 1393 C CA . VAL A 1 195 ? -16.514 1.675 20.864 1.00 73.06 195 VAL A CA 1
ATOM 1394 C C . VAL A 1 195 ? -17.145 2.767 19.994 1.00 73.06 195 VAL A C 1
ATOM 1396 O O . VAL A 1 195 ? -16.474 3.303 19.112 1.00 73.06 195 VAL A O 1
ATOM 1399 N N . TYR A 1 196 ? -18.409 3.127 20.237 1.00 77.94 196 TYR A N 1
ATOM 1400 C CA . TYR A 1 196 ? -19.077 4.191 19.482 1.00 77.94 196 TYR A CA 1
ATOM 1401 C C . TYR A 1 196 ? -18.528 5.588 19.805 1.00 77.94 196 TYR A C 1
ATOM 1403 O O . TYR A 1 196 ? -18.353 6.381 18.884 1.00 77.94 196 TYR A O 1
ATOM 1411 N N . ASP A 1 197 ? -18.173 5.870 21.065 1.00 76.81 197 ASP A N 1
ATOM 1412 C CA . ASP A 1 197 ? -17.495 7.125 21.422 1.00 76.81 197 ASP A CA 1
ATOM 1413 C C . ASP A 1 197 ? -16.160 7.265 20.674 1.00 76.81 197 ASP A C 1
ATOM 1415 O O . ASP A 1 197 ? -15.891 8.311 20.082 1.00 76.81 197 ASP A O 1
ATOM 1419 N N . MET A 1 198 ? -15.352 6.196 20.596 1.00 72.94 198 MET A N 1
ATOM 1420 C CA . MET A 1 198 ? -14.125 6.259 19.797 1.00 72.94 198 MET A CA 1
ATOM 1421 C C . MET A 1 198 ? -14.424 6.470 18.316 1.00 72.94 198 MET A C 1
ATOM 1423 O O . MET A 1 198 ? -13.784 7.305 17.680 1.00 72.94 198 MET A O 1
ATOM 1427 N N . HIS A 1 199 ? -15.345 5.695 17.754 1.00 80.25 199 HIS A N 1
ATOM 1428 C CA . HIS A 1 199 ? -15.733 5.840 16.359 1.00 80.25 199 HIS A CA 1
ATOM 1429 C C . HIS A 1 199 ? -16.054 7.305 16.026 1.00 80.25 199 HIS A C 1
ATOM 1431 O O . HIS A 1 199 ? -15.534 7.852 15.052 1.00 80.25 199 HIS A O 1
ATOM 1437 N N . ASP A 1 200 ? -16.821 7.970 16.889 1.00 81.38 200 ASP A N 1
ATOM 1438 C CA . ASP A 1 200 ? -17.180 9.371 16.711 1.00 81.38 200 ASP A CA 1
ATOM 1439 C C . ASP A 1 200 ? -15.975 10.308 16.841 1.00 81.38 200 ASP A C 1
ATOM 1441 O O . ASP A 1 200 ? -15.899 11.296 16.109 1.00 81.38 200 ASP A O 1
ATOM 1445 N N . LYS A 1 201 ? -15.019 10.012 17.731 1.00 75.75 201 LYS A N 1
ATOM 1446 C CA . LYS A 1 201 ? -13.760 10.766 17.840 1.00 75.75 201 LYS A CA 1
ATOM 1447 C C . LYS A 1 201 ? -12.885 10.611 16.591 1.00 75.75 201 LYS A C 1
ATOM 1449 O O . LYS A 1 201 ? -12.364 11.610 16.102 1.00 75.75 201 LYS A O 1
ATOM 1454 N N . VAL A 1 202 ? -12.762 9.400 16.039 1.00 74.25 202 VAL A N 1
ATOM 1455 C CA . VAL A 1 202 ? -12.008 9.139 14.796 1.00 74.25 202 VAL A CA 1
ATOM 1456 C C . VAL A 1 202 ? -12.641 9.888 13.625 1.00 74.25 202 VAL A C 1
ATOM 1458 O O . VAL A 1 202 ? -11.942 10.592 12.900 1.00 74.25 202 VAL A O 1
ATOM 1461 N N . LEU A 1 203 ? -13.966 9.798 13.463 1.00 79.44 203 LEU A N 1
ATOM 1462 C CA . LEU A 1 203 ? -14.668 10.512 12.394 1.00 79.44 203 LEU A CA 1
ATOM 1463 C C . LEU A 1 203 ? -14.587 12.034 12.555 1.00 79.44 203 LEU A C 1
ATOM 1465 O O . LEU A 1 203 ? -14.394 12.737 11.565 1.00 79.44 203 LEU A O 1
ATOM 1469 N N . ARG A 1 204 ? -14.690 12.557 13.785 1.00 77.31 204 ARG A N 1
ATOM 1470 C CA . ARG A 1 204 ? -14.507 13.993 14.041 1.00 77.31 204 ARG A CA 1
ATOM 1471 C C . ARG A 1 204 ? -13.117 14.454 13.639 1.00 77.31 204 ARG A C 1
ATOM 1473 O O . ARG A 1 204 ? -13.002 15.405 12.870 1.00 77.31 204 ARG A O 1
ATOM 1480 N N . ALA A 1 205 ? -12.085 13.726 14.056 1.00 69.38 205 ALA A N 1
ATOM 1481 C CA . ALA A 1 205 ? -10.714 14.035 13.685 1.00 69.38 205 ALA A CA 1
ATOM 1482 C C . ALA A 1 205 ? -10.508 14.004 12.155 1.00 69.38 205 ALA A C 1
ATOM 1484 O O . ALA A 1 205 ? -9.772 14.828 11.615 1.00 69.38 205 ALA A O 1
ATOM 1485 N N . LEU A 1 206 ? -11.194 13.127 11.421 1.00 67.31 206 LEU A N 1
ATOM 1486 C CA . LEU A 1 206 ? -11.173 13.134 9.953 1.00 67.31 206 LEU A CA 1
ATOM 1487 C C . LEU A 1 206 ? -11.882 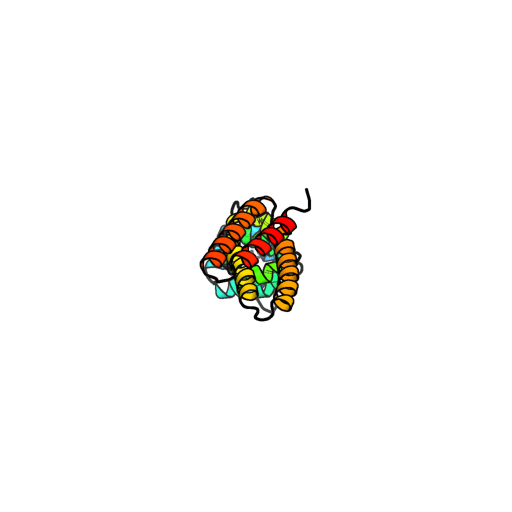14.350 9.325 1.00 67.31 206 LEU A C 1
ATOM 1489 O O . LEU A 1 206 ? -11.523 14.754 8.221 1.00 67.31 206 LEU A O 1
ATOM 1493 N N . SER A 1 207 ? -12.861 14.935 10.021 1.00 68.06 207 SER A N 1
ATOM 1494 C CA . SER A 1 207 ? -13.736 16.003 9.513 1.00 68.06 207 SER A CA 1
ATOM 1495 C C . SER A 1 207 ? -13.304 17.445 9.829 1.00 68.06 207 SER A C 1
ATOM 1497 O O . SER A 1 207 ? -13.796 18.364 9.179 1.00 68.06 207 SER A O 1
ATOM 1499 N N . GLU A 1 208 ? -12.408 17.664 10.798 1.00 61.78 208 GLU A N 1
ATOM 1500 C CA . GLU A 1 208 ? -12.077 18.989 11.370 1.00 61.78 208 GLU A CA 1
ATOM 1501 C C . GLU A 1 208 ? -11.267 19.961 10.470 1.00 61.78 208 GLU A C 1
ATOM 1503 O O . GLU A 1 208 ? -10.835 21.006 10.942 1.00 61.78 208 GLU A O 1
ATOM 1508 N N . GLU A 1 209 ? -11.132 19.711 9.164 1.00 49.31 209 GLU A N 1
ATOM 1509 C CA . GLU A 1 209 ? -10.563 20.674 8.195 1.00 49.31 209 GLU A CA 1
ATOM 1510 C C . GLU A 1 209 ? -11.407 20.749 6.904 1.00 49.31 209 GLU A C 1
ATOM 1512 O O . GLU A 1 209 ? -10.981 20.309 5.833 1.00 49.31 209 GLU A O 1
ATOM 1517 N N . ARG A 1 210 ? -12.628 21.295 6.997 1.00 46.97 210 ARG A N 1
ATOM 1518 C CA . ARG A 1 210 ? -13.355 21.838 5.833 1.00 46.97 210 ARG A CA 1
ATOM 1519 C C . ARG A 1 210 ? -13.246 23.352 5.796 1.00 46.97 210 ARG A C 1
ATOM 1521 O O . ARG A 1 210 ? -13.438 23.966 6.868 1.00 46.97 210 ARG A O 1
#

Secondary structure (DSSP, 8-state):
-----------PPPPHHHHHHHHHSTT--HHHHHHHHHHHHH-HHHHHHHHHH-HHHHHIIIIIIIITT-TTHHHHHHHHHHTT-HHHHHHHHSHHHHHHHHHSTTHHHHHHHHHHHTT-GGGGHHHHHHHHHHHHHHHHT-SSHHHHHHHHHHHHHHHHHHHHTS-GGGHHHHHHHHHHHHHHHHHHSS-HHHHHHHHHHHHHHHHS--

Solvent-accessible surface area (backbone atoms only — not comparable to full-atom values): 11198 Å² total; per-residue (Å²): 137,85,78,85,78,78,77,75,79,75,78,70,78,76,54,59,57,56,37,54,51,45,33,35,37,98,80,45,48,72,68,36,41,49,53,37,31,56,39,25,73,76,38,21,66,57,42,23,52,45,40,61,74,35,60,69,56,40,48,37,22,49,54,61,32,32,66,71,64,44,91,62,11,30,61,35,48,16,34,52,54,58,31,64,22,62,62,59,51,53,44,46,24,31,53,68,42,35,53,54,40,63,74,35,83,68,34,38,52,34,42,32,54,24,25,53,76,64,72,45,60,68,52,45,48,64,14,52,36,49,53,48,42,49,54,56,48,55,45,75,63,40,88,49,63,69,64,21,50,57,50,43,54,53,49,38,51,49,51,26,55,51,54,64,48,41,42,77,89,42,44,66,60,49,52,48,40,47,52,51,40,38,58,49,52,30,74,77,45,99,50,35,69,62,38,50,54,47,50,52,51,34,53,47,61,66,56,78,80,123

pLDDT: mean 75.89, std 13.53, range [37.69, 95.75]

Foldseek 3Di:
DDDDPDPPPPPPLDQLLVLLQLLLDPPRDVVSLVSNLVCLVVPLQSNLVSCLVDLVSVLSNLQVHLLPPDPCNQSSLLSNVLSVNPSSLVLLCDLVSVVSQLVRLSNQLSNQVSCVVNVNLCSNLNNLLVLLLVLLVVLLPDPDVVVSVVSLLVSLLSSLVSLLSHDPVCNVVSLVSSVVSLVVVLVVHPPNVVSVVSNVSSVCSNVVPD

Mean predicted aligned error: 10.3 Å